Protein 9F96 (pdb70)

Foldseek 3Di:
DFPDPDWWKWFWKQFQDQDPPAHFIEIETEPCAPPDVVRLLCVLLVVQGQKYKYWAPDDPPFRTEIWIAGNHGTFQDFARRVFRNVQVCCLVDPDQKGWYQTNLGTKIKGFDDDPSHTWKIKIWAADKDKDQPPCFVLVCVQQVHDAFPDGWMWIDRGAIETEGEDAAVVRQLPTDGNLVSQQVVARYKYKYWYDADQEIEIWIADVNSPGGTGFDGQVVQLVVLLVCCVRPRYPAFRKHWYWGRVSVSHTGIKIWGWDDHNVDTDTIMIMRTMDTPDMDMGSD

Radius of gyration: 18.12 Å; Cα contacts (8 Å, |Δi|>4): 789; chains: 1; bounding box: 41×44×51 Å

Structure (mmCIF, N/CA/C/O backbone):
data_9F96
#
_entry.id   9F96
#
_cell.length_a   76.781
_cell.length_b   76.781
_cell.length_c   101.379
_cell.angle_alpha   90.00
_cell.angle_beta   90.00
_cell.angle_gamma   90.00
#
_symmetry.space_group_name_H-M   'P 42 21 2'
#
loop_
_entity.id
_entity.type
_entity.pdbx_description
1 polymer 'Trans-2,3-dihydro-3-hydroxyanthranilate isomerase'
2 non-polymer 1,2-ETHANEDIOL
3 non-polymer '2-azanyl-3-ethoxy-benzoic acid'
4 water water
#
loop_
_atom_site.group_PDB
_atom_site.id
_atom_site.type_symbol
_atom_site.label_atom_id
_atom_site.label_alt_id
_atom_site.label_comp_id
_atom_site.label_asym_id
_atom_site.label_entity_id
_atom_site.label_seq_id
_atom_site.pdbx_PDB_ins_code
_atom_site.Cartn_x
_atom_site.Cartn_y
_atom_site.Cartn_z
_atom_site.occupancy
_atom_site.B_iso_or_equiv
_atom_site.auth_seq_id
_atom_site.auth_comp_id
_atom_site.auth_asym_id
_atom_site.auth_atom_id
_atom_site.pdbx_PDB_model_num
ATOM 1 C C . LEU A 1 14 ? 9.782 -43.777 0.915 0.92 36.83 -6 LEU A C 1
ATOM 2 O O . LEU A 1 14 ? 10.158 -43.221 1.957 0.92 39.26 -6 LEU A O 1
ATOM 3 N N . VAL A 1 15 ? 10.573 -44.534 0.158 0.74 34.36 -5 VAL A N 1
ATOM 4 C CA . VAL A 1 15 ? 12.034 -44.447 0.198 0.74 32.86 -5 VAL A CA 1
ATOM 5 C C . VAL A 1 15 ? 12.470 -43.220 -0.598 0.74 29.98 -5 VAL A C 1
ATOM 6 O O . VAL A 1 15 ? 12.225 -43.156 -1.814 0.74 29.06 -5 VAL A O 1
ATOM 19 N N . PRO A 1 16 ? 13.094 -42.220 0.027 0.81 28.51 -4 PRO A N 1
ATOM 20 C CA . PRO A 1 16 ? 13.522 -41.048 -0.740 0.81 28.27 -4 PRO A CA 1
ATOM 21 C C . PRO A 1 16 ? 14.654 -41.407 -1.677 0.81 29.70 -4 PRO A C 1
ATOM 22 O O . PRO A 1 16 ? 15.507 -42.238 -1.360 0.81 31.78 -4 PRO A O 1
ATOM 33 N N . ARG A 1 17 ? 14.630 -40.789 -2.859 0.57 28.68 -3 ARG A N 1
ATOM 34 C CA . ARG A 1 17 ? 15.694 -40.892 -3.854 0.78 31.45 -3 ARG A CA 1
ATOM 35 C C . ARG A 1 17 ? 16.343 -39.529 -4.084 0.80 34.90 -3 ARG A C 1
ATOM 36 O O . ARG A 1 17 ? 16.858 -39.245 -5.173 0.45 36.16 -3 ARG A O 1
ATOM 49 N N . GLY A 1 18 ? 16.324 -38.681 -3.056 0.71 38.27 -2 GLY A N 1
ATOM 50 C CA . GLY A 1 18 ? 16.949 -37.373 -3.112 0.71 40.73 -2 GLY A CA 1
ATOM 51 C C . GLY A 1 18 ? 17.092 -36.787 -1.723 0.71 42.38 -2 GLY A C 1
ATOM 52 O O . GLY A 1 18 ? 16.720 -37.400 -0.720 0.71 42.81 -2 GLY A O 1
ATOM 56 N N . SER A 1 19 ? 17.651 -35.573 -1.681 1.00 43.12 -1 SER A N 1
ATOM 57 C CA . SER A 1 19 ? 17.787 -34.826 -0.435 1.00 42.47 -1 SER A CA 1
ATOM 58 C C . SER A 1 19 ? 16.477 -34.186 0.011 1.00 37.57 -1 SER A C 1
ATOM 59 O O . SER A 1 19 ? 16.340 -33.825 1.187 1.00 37.54 -1 SER A O 1
ATOM 67 N N . HIS A 1 20 ? 15.525 -34.030 -0.908 1.00 31.95 0 HIS A N 1
ATOM 68 C CA A HIS A 1 20 ? 14.239 -33.450 -0.579 0.42 29.31 0 HIS A CA 1
ATOM 69 C CA B HIS A 1 20 ? 14.238 -33.399 -0.654 0.58 28.66 0 HIS A CA 1
ATOM 70 C C . HIS A 1 20 ? 13.172 -34.255 -1.301 1.00 27.35 0 HIS A C 1
ATOM 71 O O . HIS A 1 20 ? 13.352 -34.699 -2.435 1.00 31.54 0 HIS A O 1
ATOM 98 N N . MET A 1 21 ? 12.082 -34.469 -0.619 1.00 21.50 1 MET A N 1
ATOM 99 C CA A MET A 1 21 ? 10.844 -34.901 -1.240 0.41 20.80 1 MET A CA 1
ATOM 100 C CA B MET A 1 21 ? 10.877 -34.898 -1.295 0.59 19.39 1 MET A CA 1
ATOM 101 C C . MET A 1 21 ? 10.048 -33.653 -1.599 1.00 20.21 1 MET A C 1
ATOM 102 O O . MET A 1 21 ? 10.340 -32.550 -1.124 1.00 23.29 1 MET A O 1
ATOM 129 N N . HIS A 1 22 ? 9.072 -33.811 -2.486 1.00 17.18 2 HIS A N 1
ATOM 130 C CA . HIS A 1 22 ? 8.193 -32.705 -2.818 1.00 16.78 2 HIS A CA 1
ATOM 131 C C . HIS A 1 22 ? 6.750 -33.135 -2.741 1.00 16.52 2 HIS A C 1
ATOM 132 O O . HIS A 1 22 ? 6.366 -34.156 -3.323 1.00 18.08 2 HIS A O 1
ATOM 147 N N . ASN A 1 23 ? 5.947 -32.320 -2.066 1.00 16.16 3 ASN A N 1
ATOM 148 C CA . ASN A 1 23 ? 4.512 -32.495 -2.110 1.00 16.28 3 ASN A CA 1
ATOM 149 C C . ASN A 1 23 ? 3.964 -31.896 -3.397 1.0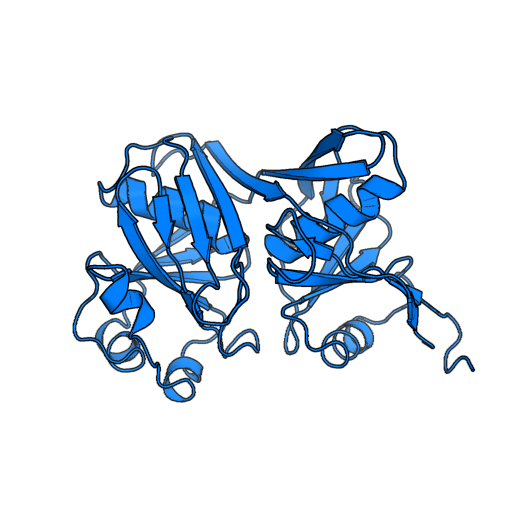0 16.02 3 ASN A C 1
ATOM 150 O O . ASN A 1 23 ? 4.488 -30.902 -3.922 1.00 16.78 3 ASN A O 1
ATOM 161 N N . TYR A 1 24 ? 2.847 -32.459 -3.843 1.00 15.33 4 TYR A N 1
ATOM 162 C CA . TYR A 1 24 ? 2.156 -31.958 -5.027 1.00 15.30 4 TYR A CA 1
ATOM 163 C C . TYR A 1 24 ? 0.656 -32.126 -4.856 1.00 15.60 4 TYR A C 1
ATOM 164 O O . TYR A 1 24 ? 0.177 -32.925 -4.044 1.00 16.16 4 TYR A O 1
ATOM 182 N N . VAL A 1 25 ? -0.087 -31.345 -5.627 1.00 15.74 5 VAL A N 1
ATOM 183 C CA A VAL A 1 25 ? -1.518 -31.549 -5.762 0.54 15.84 5 VAL A CA 1
ATOM 184 C CA B VAL A 1 25 ? -1.532 -31.465 -5.754 0.46 16.45 5 VAL A CA 1
ATOM 185 C C . VAL A 1 25 ? -1.857 -31.587 -7.242 1.00 15.53 5 VAL A C 1
ATOM 186 O O . VAL A 1 25 ? -1.202 -30.952 -8.088 1.00 16.78 5 VAL A O 1
ATOM 211 N N . ILE A 1 26 ? -2.880 -32.366 -7.556 1.00 14.19 6 ILE A N 1
ATOM 212 C CA A ILE A 1 26 ? -3.424 -32.446 -8.910 0.44 14.32 6 ILE A CA 1
ATOM 213 C CA B ILE A 1 26 ? -3.425 -32.453 -8.912 0.56 14.58 6 ILE A CA 1
ATOM 214 C C . ILE A 1 26 ? -4.714 -31.650 -8.920 1.00 14.68 6 ILE A C 1
ATOM 215 O O . ILE A 1 26 ? -5.665 -31.988 -8.188 1.00 15.48 6 ILE A O 1
ATOM 246 N N . ILE A 1 27 ? -4.755 -30.587 -9.723 1.00 15.10 7 ILE A N 1
ATOM 247 C CA . ILE A 1 27 ? -5.937 -29.750 -9.875 1.00 15.12 7 ILE A CA 1
ATOM 248 C C . ILE A 1 27 ? -6.521 -30.004 -11.260 1.00 14.50 7 ILE A C 1
ATOM 249 O O . ILE A 1 27 ? -5.801 -29.930 -12.266 1.00 14.99 7 ILE A O 1
ATOM 265 N N . ASP A 1 28 ? -7.826 -30.244 -11.323 1.00 14.59 8 ASP A N 1
ATOM 266 C CA . ASP A 1 28 ? -8.570 -30.269 -12.586 1.00 15.05 8 ASP A CA 1
ATOM 267 C C . ASP A 1 28 ? -9.021 -28.836 -12.848 1.00 15.53 8 ASP A C 1
ATOM 268 O O . ASP A 1 28 ? -9.909 -28.316 -12.169 1.00 15.96 8 ASP A O 1
ATOM 277 N N . ALA A 1 29 ? -8.347 -28.177 -13.779 1.00 15.20 9 ALA A N 1
ATOM 278 C CA . ALA A 1 29 ? -8.618 -26.789 -14.101 1.00 14.93 9 ALA A CA 1
ATOM 279 C C . ALA A 1 29 ? -9.728 -26.683 -15.131 1.00 14.28 9 ALA A C 1
ATOM 280 O O . ALA A 1 29 ? -9.821 -27.498 -16.044 1.00 15.11 9 ALA A O 1
ATOM 287 N N . PHE A 1 30 ? -10.529 -25.628 -15.007 1.00 14.39 10 PHE A N 1
ATOM 288 C CA . PHE A 1 30 ? -11.658 -25.361 -15.902 1.00 14.91 10 PHE A CA 1
ATOM 289 C C . PHE A 1 30 ? -12.747 -26.426 -15.770 1.00 15.77 10 PHE A C 1
ATOM 290 O O . PHE A 1 30 ? -13.402 -26.797 -16.750 1.00 16.46 10 PHE A O 1
ATOM 307 N N . ALA A 1 31 ? -12.960 -26.888 -14.531 1.00 16.48 11 ALA A N 1
ATOM 308 C CA . ALA A 1 31 ? -14.024 -27.818 -14.218 1.00 17.84 11 ALA A CA 1
ATOM 309 C C . ALA A 1 31 ? -14.425 -27.628 -12.774 1.00 17.85 11 ALA A C 1
ATOM 310 O O . ALA A 1 31 ? -13.614 -27.225 -11.936 1.00 18.84 11 ALA A O 1
ATOM 317 N N . SER A 1 32 ? -15.674 -27.959 -12.495 1.00 19.23 12 SER A N 1
ATOM 318 C CA . SER A 1 32 ? -16.186 -27.921 -11.139 1.00 20.61 12 SER A CA 1
ATOM 319 C C . SER A 1 32 ? -16.395 -29.306 -10.561 1.00 21.31 12 SER A C 1
ATOM 320 O O . SER A 1 32 ? -16.851 -29.414 -9.423 1.00 24.83 12 SER A O 1
ATOM 328 N N . VAL A 1 33 ? -16.092 -30.362 -11.307 1.00 20.07 13 VAL A N 1
ATOM 329 C CA . VAL A 1 33 ? -16.137 -31.726 -10.784 1.00 20.99 13 VAL A CA 1
ATOM 330 C C . VAL A 1 33 ? -14.852 -32.437 -11.186 1.00 19.23 13 VAL A C 1
ATOM 331 O O . VAL A 1 33 ? -14.301 -32.162 -12.268 1.00 19.67 13 VAL A O 1
ATOM 344 N N . PRO A 1 34 ? -14.350 -33.342 -10.354 1.00 19.02 14 PRO A N 1
ATOM 345 C CA . PRO A 1 34 ? -13.141 -34.083 -10.718 1.00 19.13 14 PRO A CA 1
ATOM 346 C C . PRO A 1 34 ? -13.400 -34.964 -11.919 1.00 18.15 14 PRO A C 1
ATOM 347 O O . PRO A 1 34 ? -14.529 -35.375 -12.185 1.00 19.03 14 PRO A O 1
ATOM 358 N N . LEU A 1 35 ? -12.321 -35.266 -12.631 1.00 17.41 15 LEU A N 1
ATOM 359 C CA . LEU A 1 35 ? -12.314 -36.113 -13.825 1.00 17.10 15 LEU A CA 1
ATOM 360 C C . LEU A 1 35 ? -12.802 -35.368 -15.061 1.00 18.25 15 LEU A C 1
ATOM 361 O O . LEU A 1 35 ? -12.846 -35.960 -16.145 1.00 20.64 15 LEU A O 1
ATOM 377 N N . GLU A 1 36 ? -13.126 -34.092 -14.940 1.00 17.65 16 GLU A N 1
ATOM 378 C CA . GLU A 1 36 ? -13.362 -33.194 -16.056 1.00 17.30 16 GLU A CA 1
ATOM 379 C C . GLU A 1 36 ? -12.294 -32.097 -16.028 1.00 15.64 16 GLU A C 1
ATOM 380 O O . GLU A 1 36 ? -11.419 -32.072 -15.167 1.00 15.90 16 GLU A O 1
ATOM 392 N N . GLY A 1 37 ? -12.316 -31.220 -17.018 1.00 15.44 17 GLY A N 1
ATOM 393 C CA . GLY A 1 37 ? -11.284 -30.219 -17.078 1.00 14.87 17 GLY A CA 1
ATOM 394 C C . GLY A 1 37 ? -9.932 -30.785 -17.481 1.00 14.27 17 GLY A C 1
ATOM 395 O O . GLY A 1 37 ? -9.806 -31.893 -18.009 1.00 15.05 17 GLY A O 1
ATOM 399 N N . ASN A 1 38 ? -8.894 -29.982 -17.242 1.00 13.73 18 ASN A N 1
ATOM 400 C CA . ASN A 1 38 ? -7.543 -30.290 -17.705 1.00 13.55 18 ASN A CA 1
ATOM 401 C C . ASN A 1 38 ? -6.645 -30.403 -16.478 1.00 13.31 18 ASN A C 1
ATOM 402 O O . ASN A 1 38 ? -6.466 -29.405 -15.754 1.00 14.27 18 ASN A O 1
ATOM 413 N N . PRO A 1 39 ? -6.073 -31.568 -16.192 1.00 13.35 19 PRO A N 1
ATOM 414 C CA . PRO A 1 39 ? -5.266 -31.691 -14.969 1.00 14.14 19 PRO A CA 1
ATOM 415 C C . PRO A 1 39 ? -3.961 -30.910 -15.051 1.00 13.79 19 PRO A C 1
ATOM 416 O O . PRO A 1 39 ? -3.308 -30.831 -16.106 1.00 14.07 19 PRO A O 1
ATOM 427 N N . VAL A 1 40 ? -3.525 -30.383 -13.901 1.00 13.89 20 VAL A N 1
ATOM 428 C CA . VAL A 1 40 ? -2.177 -29.859 -13.747 1.00 13.91 20 VAL A CA 1
ATOM 429 C C . VAL A 1 40 ? -1.629 -30.360 -12.414 1.00 13.54 20 VAL A C 1
ATOM 430 O O . VAL A 1 40 ? -2.353 -30.390 -11.400 1.00 14.94 20 VAL A O 1
ATOM 443 N N . ALA A 1 41 ? -0.373 -30.784 -12.418 1.00 13.46 21 ALA A N 1
ATOM 444 C CA . ALA A 1 41 ? 0.321 -31.158 -11.181 1.00 13.81 21 ALA A CA 1
ATOM 445 C C . ALA A 1 41 ? 1.114 -29.961 -10.705 1.00 14.14 21 ALA A C 1
ATOM 446 O O . ALA A 1 41 ? 1.953 -29.431 -11.437 1.00 15.11 21 ALA A O 1
ATOM 453 N N . VAL A 1 42 ? 0.861 -29.551 -9.458 1.00 14.22 22 VAL A N 1
ATOM 454 C CA . VAL A 1 42 ? 1.465 -28.372 -8.850 1.00 14.73 22 VAL A CA 1
ATOM 455 C C . VAL A 1 42 ? 2.408 -28.859 -7.761 1.00 15.07 22 VAL A C 1
ATOM 456 O O . VAL A 1 42 ? 1.957 -29.457 -6.776 1.00 15.48 22 VAL A O 1
ATOM 469 N N . PHE A 1 43 ? 3.699 -28.598 -7.922 1.00 14.99 23 PHE A N 1
ATOM 470 C CA . PHE A 1 43 ? 4.740 -29.043 -7.000 1.00 15.51 23 PHE A CA 1
ATOM 471 C C . PHE A 1 43 ? 5.169 -27.902 -6.100 1.00 16.08 23 PHE A C 1
ATOM 472 O O . PHE A 1 43 ? 5.600 -26.845 -6.564 1.00 17.03 23 PHE A O 1
ATOM 489 N N . PHE A 1 44 ? 5.059 -28.125 -4.788 1.00 16.20 24 PHE A N 1
ATOM 490 C CA . PHE A 1 44 ? 5.372 -27.122 -3.767 1.00 17.40 24 PHE A CA 1
ATOM 491 C C . PHE A 1 44 ? 6.846 -27.168 -3.387 1.00 17.87 24 PHE A C 1
ATOM 492 O O . PHE A 1 44 ? 7.536 -28.173 -3.549 1.00 18.54 24 PHE A O 1
ATOM 509 N N . ASP A 1 45 ? 7.326 -26.051 -2.843 1.00 18.71 25 ASP A N 1
ATOM 510 C CA . ASP A 1 45 ? 8.658 -25.999 -2.236 1.00 20.23 25 ASP A CA 1
ATOM 511 C C . ASP A 1 45 ? 9.740 -26.463 -3.199 1.00 19.69 25 ASP A C 1
ATOM 512 O O . ASP A 1 45 ? 10.604 -27.274 -2.862 1.00 20.40 25 ASP A O 1
ATOM 521 N N . ALA A 1 46 ? 9.690 -25.935 -4.424 1.00 18.33 26 ALA A N 1
ATOM 522 C CA . ALA A 1 46 ? 10.465 -26.475 -5.530 1.00 18.43 26 ALA A CA 1
ATOM 523 C C . ALA A 1 46 ? 11.801 -25.777 -5.737 1.00 19.79 26 ALA A C 1
ATOM 524 O O . ALA A 1 46 ? 12.483 -26.050 -6.731 1.00 20.07 26 ALA A O 1
ATOM 531 N N . ASP A 1 47 ? 12.213 -24.925 -4.799 1.00 20.43 27 ASP A N 1
ATOM 532 C CA . ASP A 1 47 ? 13.411 -24.103 -4.999 1.00 21.62 27 ASP A CA 1
ATOM 533 C C . ASP A 1 47 ? 14.697 -24.912 -5.127 1.00 21.93 27 ASP A C 1
ATOM 534 O O . ASP A 1 47 ? 15.675 -24.410 -5.685 1.00 24.32 27 ASP A O 1
ATOM 543 N N . ASP A 1 48 ? 14.726 -26.128 -4.602 1.00 20.43 28 ASP A N 1
ATOM 544 C CA . ASP A 1 48 ? 15.905 -26.973 -4.688 1.00 20.50 28 ASP A CA 1
ATOM 545 C C . ASP A 1 48 ? 16.048 -27.684 -6.027 1.00 20.13 28 ASP A C 1
ATOM 546 O O . ASP A 1 48 ? 17.108 -28.254 -6.289 1.00 22.16 28 ASP A O 1
ATOM 555 N N . LEU A 1 49 ? 15.012 -27.683 -6.875 1.00 18.55 29 LEU A N 1
ATOM 556 C CA . LEU A 1 49 ? 15.018 -28.495 -8.096 1.00 18.03 29 LEU A CA 1
ATOM 557 C C . LEU A 1 49 ? 15.697 -27.751 -9.239 1.00 18.89 29 LEU A C 1
ATOM 558 O O . LEU A 1 49 ? 15.254 -26.655 -9.601 1.00 20.31 29 LEU A O 1
ATOM 574 N N . PRO A 1 50 ? 16.709 -28.327 -9.878 1.00 19.00 30 PRO A N 1
ATOM 575 C CA . PRO A 1 50 ? 17.208 -27.739 -11.115 1.00 19.12 30 PRO A CA 1
ATOM 576 C C . PRO A 1 50 ? 16.134 -27.784 -12.184 1.00 17.96 30 PRO A C 1
ATOM 577 O O . PRO A 1 50 ? 15.321 -28.725 -12.221 1.00 17.57 30 PRO A O 1
ATOM 588 N N . PRO A 1 51 ? 16.103 -26.797 -13.097 1.00 18.31 31 PRO A N 1
ATOM 589 C CA . PRO A 1 51 ? 15.084 -26.822 -14.155 1.00 18.51 31 PRO A CA 1
ATOM 590 C C . PRO A 1 51 ? 15.116 -28.069 -15.016 1.00 17.04 31 PRO A C 1
ATOM 591 O O . PRO A 1 51 ? 14.062 -28.514 -15.487 1.00 17.67 31 PRO A O 1
ATOM 602 N N . ALA A 1 52 ? 16.287 -28.667 -15.244 1.00 16.84 32 ALA A N 1
ATOM 603 C CA . ALA A 1 52 ? 16.302 -29.901 -16.024 1.00 17.44 32 ALA A CA 1
ATOM 604 C C . ALA A 1 52 ? 15.551 -30.999 -15.300 1.00 16.80 32 ALA A C 1
ATOM 605 O O . ALA A 1 52 ? 14.915 -31.846 -15.937 1.00 17.00 32 ALA A O 1
ATOM 612 N N . GLN A 1 53 ? 15.610 -30.995 -13.971 1.00 16.44 33 GLN A N 1
ATOM 613 C CA . GLN A 1 53 ? 14.856 -31.964 -13.179 1.00 16.65 33 GLN A CA 1
ATOM 614 C C . GLN A 1 53 ? 13.360 -31.649 -13.195 1.00 15.70 33 GLN A C 1
ATOM 615 O O . GLN A 1 53 ? 12.529 -32.558 -13.253 1.00 16.00 33 GLN A O 1
ATOM 629 N N . MET A 1 54 ? 13.001 -30.371 -13.126 1.00 15.44 34 MET A N 1
ATOM 630 C CA . MET A 1 54 ? 11.607 -29.986 -13.295 1.00 14.98 34 MET A CA 1
ATOM 631 C C . MET A 1 54 ? 11.061 -30.512 -14.616 1.00 14.58 34 MET A C 1
ATOM 632 O O . MET A 1 54 ? 9.956 -31.059 -14.659 1.00 15.04 34 MET A O 1
ATOM 646 N N . GLN A 1 55 ? 11.825 -30.369 -15.701 1.00 14.42 35 GLN A N 1
ATOM 647 C CA . GLN A 1 55 ? 11.374 -30.870 -16.997 1.00 14.86 35 GLN A CA 1
ATOM 648 C C . GLN A 1 55 ? 11.188 -32.384 -16.967 1.00 15.25 35 GLN A C 1
ATOM 649 O O . GLN A 1 55 ? 10.215 -32.915 -17.519 1.00 15.58 35 GLN A O 1
ATOM 663 N N . ARG A 1 56 ? 12.115 -33.103 -16.324 1.00 14.85 36 ARG A N 1
ATOM 664 C CA A ARG A 1 56 ? 11.982 -34.552 -16.241 0.56 15.10 36 ARG A CA 1
ATOM 665 C CA B ARG A 1 56 ? 11.988 -34.555 -16.230 0.44 15.53 36 ARG A CA 1
ATOM 666 C C . ARG A 1 56 ? 10.778 -34.954 -15.396 1.00 14.72 36 ARG A C 1
ATOM 667 O O . ARG A 1 56 ? 10.117 -35.952 -15.694 1.00 15.20 36 ARG A O 1
ATOM 708 N N . ILE A 1 57 ? 10.488 -34.203 -14.333 1.00 14.33 37 ILE A N 1
ATOM 709 C CA . ILE A 1 57 ? 9.298 -34.479 -13.529 1.00 13.87 37 ILE A CA 1
ATOM 710 C C . ILE A 1 57 ? 8.033 -34.234 -14.349 1.00 13.69 37 ILE A C 1
ATOM 711 O O . ILE A 1 57 ? 7.078 -35.018 -14.289 1.00 14.28 37 ILE A O 1
ATOM 727 N N . ALA A 1 58 ? 8.009 -33.157 -15.131 1.00 13.97 38 ALA A N 1
ATOM 728 C CA . ALA A 1 58 ? 6.842 -32.920 -15.978 1.00 14.43 38 ALA A CA 1
ATOM 729 C C . ALA A 1 58 ? 6.639 -34.062 -16.973 1.00 14.06 38 ALA A C 1
ATOM 730 O O . ALA A 1 58 ? 5.503 -34.474 -17.241 1.00 14.72 38 ALA A O 1
ATOM 737 N N . ARG A 1 59 ? 7.738 -34.579 -17.525 1.00 14.83 39 ARG A N 1
ATOM 738 C CA A ARG A 1 59 ? 7.664 -35.719 -18.437 0.56 15.72 39 ARG A CA 1
ATOM 739 C CA B ARG A 1 59 ? 7.673 -35.718 -18.435 0.44 15.59 39 ARG A CA 1
ATOM 740 C C . ARG A 1 59 ? 7.142 -36.956 -17.712 1.00 15.31 39 ARG A C 1
ATOM 741 O O . ARG A 1 59 ? 6.353 -37.722 -18.270 1.00 16.60 39 ARG A O 1
ATOM 782 N N . GLU A 1 60 ? 7.568 -37.162 -16.459 1.00 14.90 40 GLU A N 1
ATOM 783 C CA . GLU A 1 60 ? 7.086 -38.263 -15.627 1.00 14.52 40 GLU A CA 1
ATOM 784 C C . GLU A 1 60 ? 5.576 -38.177 -15.396 1.00 14.90 40 GLU A C 1
ATOM 785 O O . GLU A 1 60 ? 4.863 -39.182 -15.501 1.00 15.98 40 GLU A O 1
ATOM 797 N N . MET A 1 61 ? 5.071 -36.986 -15.054 1.00 14.44 41 MET A N 1
ATOM 798 C CA . MET A 1 61 ? 3.645 -36.864 -14.758 1.00 14.46 41 MET A CA 1
ATOM 799 C C . MET A 1 61 ? 2.814 -37.024 -16.016 1.00 13.84 41 MET A C 1
ATOM 800 O O . MET A 1 61 ? 1.676 -37.509 -15.959 1.00 14.43 41 MET A O 1
ATOM 814 N N . ASN A 1 62 ? 3.342 -36.566 -17.151 1.00 13.83 42 ASN A N 1
ATOM 815 C CA . ASN A 1 62 ? 2.706 -36.710 -18.459 1.00 13.71 42 ASN A CA 1
ATOM 816 C C . ASN A 1 62 ? 1.382 -35.986 -18.573 1.00 13.95 42 ASN A C 1
ATOM 817 O O . ASN A 1 62 ? 0.588 -36.288 -19.483 1.00 14.62 42 ASN A O 1
ATOM 828 N N . LEU A 1 63 ? 1.156 -34.983 -17.740 1.00 13.91 43 LEU A N 1
ATOM 829 C CA . LEU A 1 63 ? 0.010 -34.103 -17.898 1.00 13.65 43 LEU A CA 1
ATOM 830 C C . LEU A 1 63 ? 0.385 -32.983 -18.855 1.00 13.87 43 LEU A C 1
ATOM 831 O O . LEU A 1 63 ? 1.563 -32.747 -19.128 1.00 14.48 43 LEU A O 1
ATOM 847 N N . SER A 1 64 ? -0.617 -32.251 -19.364 1.00 13.56 44 SER A N 1
ATOM 848 C CA . SER A 1 64 ? -0.274 -31.172 -20.290 1.00 13.86 44 SER A CA 1
ATOM 849 C C . SER A 1 64 ? 0.725 -30.212 -19.679 1.00 14.23 44 SER A C 1
ATOM 850 O O . SER A 1 64 ? 1.612 -29.713 -20.379 1.00 15.09 44 SER A O 1
ATOM 858 N N . GLU A 1 65 ? 0.605 -29.935 -18.375 1.00 14.25 45 GLU A N 1
ATOM 859 C CA . GLU A 1 65 ? 1.642 -29.199 -17.682 1.00 14.39 45 GLU A CA 1
ATOM 860 C C . GLU A 1 65 ? 1.773 -29.661 -16.236 1.00 14.18 45 GLU A C 1
ATOM 861 O O . GLU A 1 65 ? 0.823 -30.144 -15.608 1.00 15.05 45 GLU A O 1
ATOM 873 N N . SER A 1 66 ? 2.990 -29.482 -15.728 1.00 13.45 46 SER A N 1
ATOM 874 C CA . SER A 1 66 ? 3.297 -29.466 -14.302 1.00 13.44 46 SER A CA 1
ATOM 875 C C . SER A 1 66 ? 3.882 -28.100 -13.993 1.00 13.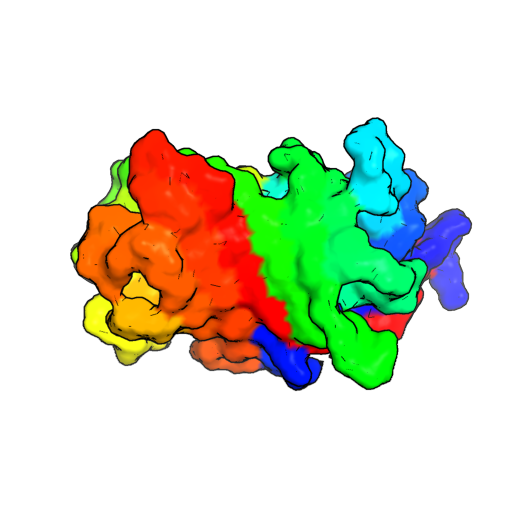89 46 SER A C 1
ATOM 876 O O . SER A 1 66 ? 4.593 -27.509 -14.807 1.00 14.95 46 SER A O 1
ATOM 884 N N . THR A 1 67 ? 3.599 -27.598 -12.793 1.00 13.44 47 THR A N 1
ATOM 885 C CA . THR A 1 67 ? 4.143 -26.323 -12.353 1.00 13.78 47 THR A CA 1
ATOM 886 C C . THR A 1 67 ? 4.944 -26.500 -11.075 1.00 14.05 47 THR A C 1
ATOM 887 O O . THR A 1 67 ? 4.756 -27.472 -10.337 1.00 14.86 47 THR A O 1
ATOM 898 N N . PHE A 1 68 ? 5.843 -25.554 -10.846 1.00 14.43 48 PHE A N 1
ATOM 899 C CA . PHE A 1 68 ? 6.774 -25.602 -9.721 1.00 15.24 48 PHE A CA 1
ATOM 900 C C . PHE A 1 68 ? 6.723 -24.272 -9.000 1.00 16.12 48 PHE A C 1
ATOM 901 O O . PHE A 1 68 ? 6.913 -23.216 -9.608 1.00 17.12 48 PHE A O 1
ATOM 918 N N . VAL A 1 69 ? 6.434 -24.333 -7.700 1.00 16.46 49 VAL A N 1
ATOM 919 C CA . VAL A 1 69 ? 6.220 -23.141 -6.878 1.00 17.29 49 VAL A CA 1
ATOM 920 C C . VAL A 1 69 ? 7.532 -22.746 -6.215 1.00 17.93 49 VAL A C 1
ATOM 921 O O . VAL A 1 69 ? 8.087 -23.508 -5.408 1.00 18.50 49 VAL A O 1
ATOM 934 N N . LEU A 1 70 ? 8.016 -21.558 -6.552 1.00 18.97 50 LEU A N 1
ATOM 935 C CA . LEU A 1 70 ? 9.282 -21.029 -6.079 1.00 19.94 50 LEU A CA 1
ATOM 936 C C . LEU A 1 70 ? 9.062 -19.745 -5.293 1.00 20.95 50 LEU A C 1
ATOM 937 O O . LEU A 1 70 ? 8.023 -19.088 -5.396 1.00 20.94 50 LEU A O 1
ATOM 953 N N . LYS A 1 71 ? 10.062 -19.398 -4.500 1.00 22.81 51 LYS A N 1
ATOM 954 C CA . LYS A 1 71 ? 10.003 -18.149 -3.762 1.00 24.33 51 LYS A CA 1
ATOM 955 C C . LYS A 1 71 ? 9.929 -16.967 -4.727 1.00 24.63 51 LYS A C 1
ATOM 956 O O . LYS A 1 71 ? 10.583 -16.974 -5.776 1.00 24.83 51 LYS A O 1
ATOM 975 N N . PRO A 1 72 ? 9.156 -15.935 -4.401 1.00 25.05 52 PRO A N 1
ATOM 976 C CA . PRO A 1 72 ? 9.038 -14.792 -5.307 1.00 25.27 52 PRO A CA 1
ATOM 977 C C . PRO A 1 72 ? 10.305 -13.960 -5.303 1.00 26.58 52 PRO A C 1
ATOM 978 O O . PRO A 1 72 ? 11.050 -13.922 -4.322 1.00 28.17 52 PRO A O 1
ATOM 989 N N . ARG A 1 73 ? 10.542 -13.287 -6.427 1.00 27.49 53 ARG A N 1
ATOM 990 C CA . ARG A 1 73 ? 11.708 -12.431 -6.592 1.00 30.02 53 ARG A CA 1
ATOM 991 C C . ARG A 1 73 ? 11.364 -10.989 -6.935 1.00 30.36 53 ARG A C 1
ATOM 992 O O . ARG A 1 73 ? 12.266 -10.143 -6.927 1.00 32.11 53 ARG A O 1
ATOM 1013 N N . ASN A 1 74 ? 10.098 -10.674 -7.204 1.00 30.50 54 ASN A N 1
ATOM 1014 C CA . ASN A 1 74 ? 9.722 -9.349 -7.694 1.00 32.98 54 ASN A CA 1
ATOM 1015 C C . ASN A 1 74 ? 8.447 -8.856 -7.028 1.00 32.84 54 ASN A C 1
ATOM 1016 O O . ASN A 1 74 ? 7.641 -8.158 -7.649 1.00 33.46 54 ASN A O 1
ATOM 1027 N N . GLY A 1 75 ? 8.242 -9.201 -5.759 1.00 32.05 55 GLY A N 1
ATOM 1028 C CA . GLY A 1 75 ? 7.134 -8.652 -5.005 1.00 31.86 55 GLY A CA 1
ATOM 1029 C C . GLY A 1 75 ? 5.843 -9.445 -5.039 1.00 31.04 55 GLY A C 1
ATOM 1030 O O . GLY A 1 75 ? 4.883 -9.059 -4.352 1.00 32.52 55 GLY A O 1
ATOM 1034 N N . GLY A 1 76 ? 5.782 -10.538 -5.799 1.00 28.66 56 GLY A N 1
ATOM 1035 C CA . GLY A 1 76 ? 4.595 -11.368 -5.859 1.00 27.40 56 GLY A CA 1
ATOM 1036 C C . GLY A 1 76 ? 4.512 -12.324 -4.686 1.00 25.76 56 GLY A C 1
ATOM 1037 O O . GLY A 1 76 ? 5.300 -12.278 -3.743 1.00 27.04 56 GLY A O 1
ATOM 1041 N N . ASP A 1 77 ? 3.516 -13.204 -4.751 1.00 24.38 57 ASP A N 1
ATOM 1042 C CA . ASP A 1 77 ? 3.353 -14.235 -3.737 1.00 24.46 57 ASP A CA 1
ATOM 1043 C C . ASP A 1 77 ? 4.228 -15.447 -3.997 1.00 23.91 57 ASP A C 1
ATOM 1044 O O . ASP A 1 77 ? 4.649 -16.113 -3.046 1.00 25.22 57 ASP A O 1
ATOM 1053 N N . ALA A 1 78 ? 4.479 -15.769 -5.261 1.00 22.92 58 ALA A N 1
ATOM 1054 C CA . ALA A 1 78 ? 5.305 -16.906 -5.616 1.00 21.53 58 ALA A CA 1
ATOM 1055 C C . ALA A 1 78 ? 5.755 -16.679 -7.042 1.00 20.44 58 ALA A C 1
ATOM 1056 O O . ALA A 1 78 ? 5.127 -15.922 -7.780 1.00 21.66 58 ALA A O 1
ATOM 1063 N N . LEU A 1 79 ? 6.827 -17.366 -7.417 1.00 20.17 59 LEU A N 1
ATOM 1064 C CA . LEU A 1 79 ? 7.295 -17.452 -8.792 1.00 20.01 59 LEU A CA 1
ATOM 1065 C C . LEU A 1 79 ? 6.978 -18.856 -9.286 1.00 19.04 59 LEU A C 1
ATOM 1066 O O . LEU A 1 79 ? 7.289 -19.834 -8.597 1.00 19.36 59 LEU A O 1
ATOM 1082 N N . ILE A 1 80 ? 6.333 -18.960 -10.450 1.00 17.96 60 ILE A N 1
ATOM 1083 C CA . ILE A 1 80 ? 5.877 -20.247 -10.950 1.00 17.25 60 ILE A CA 1
ATOM 1084 C C . ILE A 1 80 ? 6.596 -20.547 -12.250 1.00 16.91 60 ILE A C 1
ATOM 1085 O O . ILE A 1 80 ? 6.531 -19.741 -13.184 1.00 18.81 60 ILE A O 1
ATOM 1101 N N . ARG A 1 81 ? 7.260 -21.698 -12.325 1.00 16.22 61 ARG A N 1
ATOM 1102 C CA . ARG A 1 81 ? 7.781 -22.192 -13.589 1.00 16.37 61 ARG A CA 1
ATOM 1103 C C . ARG A 1 81 ? 6.890 -23.319 -14.108 1.00 15.59 61 ARG A C 1
ATOM 1104 O O . ARG A 1 81 ? 6.364 -24.126 -13.329 1.00 15.99 61 ARG A O 1
ATOM 1125 N N . ILE A 1 82 ? 6.699 -23.336 -15.431 1.00 14.84 62 ILE A N 1
ATOM 1126 C CA . ILE A 1 82 ? 5.631 -24.082 -16.092 1.00 14.41 62 ILE A CA 1
ATOM 1127 C C . ILE A 1 82 ? 6.254 -24.980 -17.155 1.00 14.46 62 ILE A C 1
ATOM 1128 O O . ILE A 1 82 ? 6.921 -24.476 -18.053 1.00 14.93 62 ILE A O 1
ATOM 1144 N N . PHE A 1 83 ? 5.994 -26.289 -17.086 1.00 14.38 63 PHE A N 1
ATOM 1145 C CA . PHE A 1 83 ? 6.586 -27.241 -18.026 1.00 13.84 63 PHE A CA 1
ATOM 1146 C C . PHE A 1 83 ? 5.525 -28.129 -18.650 1.00 13.74 63 PHE A C 1
ATOM 1147 O O . PHE A 1 83 ? 4.737 -28.741 -17.937 1.00 14.45 63 PHE A O 1
ATOM 1164 N N . THR A 1 84 ? 5.541 -28.231 -19.974 1.00 14.04 64 THR A N 1
ATOM 1165 C CA . THR A 1 84 ? 4.834 -29.292 -20.678 1.00 13.95 64 THR A CA 1
ATOM 1166 C C . THR A 1 84 ? 5.680 -30.550 -20.592 1.00 14.65 64 THR A C 1
ATOM 1167 O O . THR A 1 84 ? 6.770 -30.555 -20.008 1.00 15.29 64 THR A O 1
ATOM 1178 N N . PRO A 1 85 ? 5.221 -31.662 -21.175 1.00 15.58 65 PRO A N 1
ATOM 1179 C CA . PRO A 1 85 ? 6.058 -32.861 -21.165 1.00 16.97 65 PRO A CA 1
ATOM 1180 C C . PRO A 1 85 ? 7.360 -32.692 -21.894 1.00 16.86 65 PRO A C 1
ATOM 1181 O O . PRO A 1 85 ? 8.255 -33.516 -21.676 1.00 18.25 65 PRO A O 1
ATOM 1192 N N . VAL A 1 86 ? 7.493 -31.673 -22.747 1.00 15.74 66 VAL A N 1
ATOM 1193 C CA . VAL A 1 86 ? 8.677 -31.519 -23.595 1.00 16.76 66 VAL A CA 1
ATOM 1194 C C . VAL A 1 86 ? 9.365 -30.164 -23.474 1.00 16.99 66 VAL A C 1
ATOM 1195 O O . VAL A 1 86 ? 10.505 -30.035 -23.941 1.00 19.39 66 VAL A O 1
ATOM 1208 N N . ASN A 1 87 ? 8.749 -29.104 -22.937 1.00 15.89 67 ASN A N 1
ATOM 1209 C CA . ASN A 1 87 ? 9.390 -27.791 -22.943 1.00 16.38 67 ASN A CA 1
ATOM 1210 C C . ASN A 1 87 ? 8.839 -26.928 -21.808 1.00 15.92 67 ASN A C 1
ATOM 1211 O O . ASN A 1 87 ? 7.727 -27.134 -21.327 1.00 16.58 67 ASN A O 1
ATOM 1222 N N . GLU A 1 88 ? 9.597 -25.895 -21.461 1.00 16.28 68 GLU A N 1
ATOM 1223 C CA . GLU A 1 88 ? 9.126 -24.864 -20.549 1.00 16.43 68 GLU A CA 1
ATOM 1224 C C . GLU A 1 88 ? 8.319 -23.832 -21.330 1.00 16.75 68 GLU A C 1
ATOM 1225 O O . GLU A 1 88 ? 8.638 -23.506 -22.485 1.00 18.35 68 GLU A O 1
ATOM 1237 N N . LEU A 1 89 ? 7.274 -23.297 -20.690 1.00 15.93 69 LEU A N 1
ATOM 1238 C CA . LEU A 1 89 ? 6.493 -22.194 -21.242 1.00 15.89 69 LEU A CA 1
ATOM 1239 C C . LEU A 1 89 ? 6.620 -20.978 -20.340 1.00 16.51 69 LEU A C 1
ATOM 1240 O O . LEU A 1 89 ? 6.719 -21.117 -19.121 1.00 17.30 69 LEU A O 1
ATOM 1256 N N . PRO A 1 90 ? 6.582 -19.773 -20.907 1.00 16.60 70 PRO A N 1
ATOM 1257 C CA . PRO A 1 90 ? 6.739 -18.564 -20.086 1.00 17.60 70 PRO A CA 1
ATOM 1258 C C . PRO A 1 90 ? 5.453 -18.093 -19.425 1.00 17.50 70 PRO A C 1
ATOM 1259 O O . PRO A 1 90 ? 5.512 -17.232 -18.536 1.00 18.39 70 PRO A O 1
ATOM 1270 N N . PHE A 1 91 ? 4.310 -18.626 -19.847 1.00 16.95 71 PHE A N 1
ATOM 1271 C CA . PHE A 1 91 ? 2.978 -18.298 -19.377 1.00 16.91 71 PHE A CA 1
ATOM 1272 C C . PHE A 1 91 ? 2.074 -19.397 -19.910 1.00 15.83 71 PHE A C 1
ATOM 1273 O O . PHE A 1 91 ? 2.311 -19.920 -20.999 1.00 16.59 71 PHE A O 1
ATOM 1290 N N . ALA A 1 92 ? 1.042 -19.753 -19.145 1.00 15.94 72 ALA A N 1
ATOM 1291 C CA . ALA A 1 92 ? 0.025 -20.682 -19.617 1.00 16.22 72 ALA A CA 1
ATOM 1292 C C . ALA A 1 92 ? -1.177 -20.525 -18.706 1.00 16.13 72 ALA A C 1
ATOM 1293 O O . ALA A 1 92 ? -1.011 -20.321 -17.498 1.00 18.17 72 ALA A O 1
ATOM 1300 N N . GLY A 1 93 ? -2.376 -20.654 -19.265 1.00 15.52 73 GLY A N 1
ATOM 1301 C CA . GLY A 1 93 ? -3.576 -20.354 -18.501 1.00 15.25 73 GLY A CA 1
ATOM 1302 C C . GLY A 1 93 ? -4.082 -21.470 -17.601 1.00 15.30 73 GLY A C 1
ATOM 1303 O O . GLY A 1 93 ? -4.332 -21.226 -16.421 1.00 16.23 73 GLY A O 1
ATOM 1307 N N . HIS A 1 94 ? -4.286 -22.678 -18.119 1.00 15.11 74 HIS A N 1
ATOM 1308 C CA . HIS A 1 94 ? -4.775 -23.746 -17.246 1.00 14.85 74 HIS A CA 1
ATOM 1309 C C . HIS A 1 94 ? -3.778 -24.040 -16.131 1.00 14.67 74 HIS A C 1
ATOM 1310 O O . HIS A 1 94 ? -4.211 -24.249 -14.970 1.00 15.25 74 HIS A O 1
ATOM 1324 N N . PRO A 1 95 ? -2.464 -24.044 -16.377 1.00 14.43 75 PRO A N 1
ATOM 1325 C CA . PRO A 1 95 ? -1.541 -24.380 -15.279 1.00 15.34 75 PRO A CA 1
ATOM 1326 C C . PRO A 1 95 ? -1.527 -23.324 -14.211 1.00 15.67 75 PRO A C 1
ATOM 1327 O O . PRO A 1 95 ? -1.433 -23.656 -13.024 1.00 16.15 75 PRO A O 1
ATOM 1338 N N . LEU A 1 96 ? -1.616 -22.054 -14.585 1.00 15.88 76 LEU A N 1
ATOM 1339 C CA . LEU A 1 96 ? -1.621 -21.006 -13.575 1.00 16.22 76 LEU A CA 1
ATOM 1340 C C . LEU A 1 96 ? -2.947 -20.934 -12.841 1.00 16.43 76 LEU A C 1
ATOM 1341 O O . LEU A 1 96 ? -2.970 -20.634 -11.642 1.00 17.64 76 LEU A O 1
ATOM 1357 N N . LEU A 1 97 ? -4.060 -21.187 -13.526 1.00 16.66 77 LEU A N 1
ATOM 1358 C CA . LEU A 1 97 ? -5.339 -21.294 -12.820 1.00 16.75 77 LEU A CA 1
ATOM 1359 C C . LEU A 1 97 ? -5.271 -22.384 -11.759 1.00 16.23 77 LEU A C 1
ATOM 1360 O O . LEU A 1 97 ? -5.654 -22.172 -10.606 1.00 17.42 77 LEU A O 1
ATOM 1376 N N . GLY A 1 98 ? -4.758 -23.554 -12.121 1.00 16.05 78 GLY A N 1
ATOM 1377 C CA . GLY A 1 98 ? -4.656 -24.629 -11.157 1.00 16.19 78 GLY A CA 1
ATOM 1378 C C . GLY A 1 98 ? -3.692 -24.295 -10.039 1.00 15.89 78 GLY A C 1
ATOM 1379 O O . GLY A 1 98 ? -3.958 -24.602 -8.867 1.00 17.16 78 GLY A O 1
ATOM 1383 N N . THR A 1 99 ? -2.575 -23.634 -10.365 1.00 15.76 79 THR A N 1
ATOM 1384 C CA . THR A 1 99 ? -1.617 -23.249 -9.331 1.00 16.15 79 THR A CA 1
ATOM 1385 C C . THR A 1 99 ? -2.243 -22.255 -8.361 1.00 17.05 79 THR A C 1
ATOM 1386 O O . THR A 1 99 ? -2.042 -22.354 -7.150 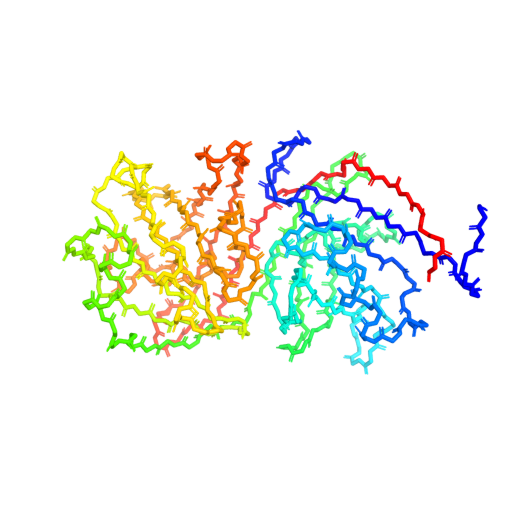1.00 17.83 79 THR A O 1
ATOM 1397 N N . ALA A 1 100 ? -2.998 -21.289 -8.874 1.00 17.58 80 ALA A N 1
ATOM 1398 C CA . ALA A 1 100 ? -3.622 -20.302 -8.009 1.00 18.29 80 ALA A CA 1
ATOM 1399 C C . ALA A 1 100 ? -4.622 -20.973 -7.087 1.00 18.83 80 ALA A C 1
ATOM 1400 O O . ALA A 1 100 ? -4.688 -20.657 -5.893 1.00 19.85 80 ALA A O 1
ATOM 1407 N N . ILE A 1 101 ? -5.410 -21.905 -7.605 1.00 18.64 81 ILE A N 1
ATOM 1408 C CA . ILE A 1 101 ? -6.366 -22.618 -6.771 1.00 20.03 81 ILE A CA 1
ATOM 1409 C C . ILE A 1 101 ? -5.654 -23.444 -5.709 1.00 19.44 81 ILE A C 1
ATOM 1410 O O . ILE A 1 101 ? -6.063 -23.460 -4.532 1.00 19.93 81 ILE A O 1
ATOM 1426 N N . ALA A 1 102 ? -4.573 -24.125 -6.083 1.00 19.06 82 ALA A N 1
ATOM 1427 C CA . ALA A 1 102 ? -3.810 -24.935 -5.133 1.00 19.06 82 ALA A CA 1
ATOM 1428 C C . ALA A 1 102 ? -3.204 -24.073 -4.031 1.00 19.59 82 ALA A C 1
ATOM 1429 O O . ALA A 1 102 ? -3.302 -24.404 -2.836 1.00 20.76 82 ALA A O 1
ATOM 1436 N N . LEU A 1 103 ? -2.579 -22.957 -4.395 1.00 19.74 83 LEU A N 1
ATOM 1437 C CA . LEU A 1 103 ? -1.998 -22.067 -3.392 1.00 20.89 83 LEU A CA 1
ATOM 1438 C C . LEU A 1 103 ? -3.075 -21.400 -2.554 1.00 22.71 83 LEU A C 1
ATOM 1439 O O . LEU A 1 103 ? -2.828 -21.052 -1.392 1.00 23.45 83 LEU A O 1
ATOM 1455 N N . GLY A 1 104 ? -4.269 -21.230 -3.111 1.00 23.84 84 GLY A N 1
ATOM 1456 C CA . GLY A 1 104 ? -5.383 -20.659 -2.390 1.00 26.23 84 GLY A CA 1
ATOM 1457 C C . GLY A 1 104 ? -5.768 -21.441 -1.160 1.00 26.84 84 GLY A C 1
ATOM 1458 O O . GLY A 1 104 ? -6.342 -20.865 -0.235 1.00 28.51 84 GLY A O 1
ATOM 1462 N N . ALA A 1 105 ? -5.447 -22.732 -1.106 1.00 26.41 85 ALA A N 1
ATOM 1463 C CA . ALA A 1 105 ? -5.718 -23.532 0.080 1.00 27.74 85 ALA A CA 1
ATOM 1464 C C . ALA A 1 105 ? -4.842 -23.146 1.269 1.00 29.37 85 ALA A C 1
ATOM 1465 O O . ALA A 1 105 ? -5.166 -23.518 2.406 1.00 31.99 85 ALA A O 1
ATOM 1472 N N . HIS A 1 106 ? -3.769 -22.387 1.046 1.00 30.11 86 HIS A N 1
ATOM 1473 C CA . HIS A 1 106 ? -2.788 -22.064 2.074 1.00 33.01 86 HIS A CA 1
ATOM 1474 C C . HIS A 1 106 ? -2.748 -20.581 2.402 1.00 33.99 86 HIS A C 1
ATOM 1475 O O . HIS A 1 106 ? -1.802 -20.125 3.056 1.00 35.92 86 HIS A O 1
ATOM 1489 N N . THR A 1 107 ? -3.785 -19.835 2.028 1.00 33.60 87 THR A N 1
ATOM 1490 C CA . THR A 1 107 ? -3.880 -18.418 2.355 1.00 34.21 87 THR A CA 1
ATOM 1491 C C . THR A 1 107 ? -5.348 -18.030 2.479 1.00 35.26 87 THR A C 1
ATOM 1492 O O . THR A 1 107 ? -6.233 -18.712 1.960 1.00 35.64 87 THR A O 1
ATOM 1503 N N . ASP A 1 108 ? -5.601 -16.925 3.191 1.00 36.86 88 ASP A N 1
ATOM 1504 C CA . ASP A 1 108 ? -6.926 -16.319 3.258 1.00 38.50 88 ASP A CA 1
ATOM 1505 C C . ASP A 1 108 ? -7.121 -15.213 2.223 1.00 37.80 88 ASP A C 1
ATOM 1506 O O . ASP A 1 108 ? -8.245 -14.713 2.071 1.00 38.26 88 ASP A O 1
ATOM 1515 N N . ASN A 1 109 ? -6.064 -14.838 1.505 1.00 36.35 89 ASN A N 1
ATOM 1516 C CA . ASN A 1 109 ? -6.100 -13.665 0.642 1.00 36.67 89 ASN A CA 1
ATOM 1517 C C . ASN A 1 109 ? -7.086 -13.846 -0.510 1.00 34.12 89 ASN A C 1
ATOM 1518 O O . ASN A 1 109 ? -7.211 -14.933 -1.088 1.00 34.32 89 ASN A O 1
ATOM 1529 N N . HIS A 1 110 ? -7.783 -12.755 -0.850 1.00 33.61 90 HIS A N 1
ATOM 1530 C CA . HIS A 1 110 ? -8.711 -12.768 -1.981 1.00 33.71 90 HIS A CA 1
ATOM 1531 C C . HIS A 1 110 ? -7.979 -12.750 -3.317 1.00 29.99 90 HIS A C 1
ATOM 1532 O O . HIS A 1 110 ? -8.518 -13.219 -4.322 1.00 29.82 90 HIS A O 1
ATOM 1536 N N . ARG A 1 111 ? -6.780 -12.186 -3.357 1.00 27.95 91 ARG A N 1
ATOM 1537 C CA . ARG A 1 111 ? -6.023 -12.034 -4.586 1.00 27.72 91 ARG A CA 1
ATOM 1538 C C . ARG A 1 111 ? -4.660 -12.674 -4.412 1.00 25.59 91 ARG A C 1
ATOM 1539 O O . ARG A 1 111 ? -4.114 -12.725 -3.304 1.00 27.69 91 ARG A O 1
ATOM 1560 N N . LEU A 1 112 ? -4.131 -13.186 -5.514 1.00 24.04 92 LEU A N 1
ATOM 1561 C CA A LEU A 1 112 ? -2.838 -13.841 -5.532 0.60 24.15 92 LEU A CA 1
ATOM 1562 C CA B LEU A 1 112 ? -2.826 -13.828 -5.524 0.40 23.75 92 LEU A CA 1
ATOM 1563 C C . LEU A 1 112 ? -2.054 -13.296 -6.714 1.00 23.24 92 LEU A C 1
ATOM 1564 O O . LEU A 1 112 ? -2.626 -13.056 -7.777 1.00 24.52 92 LEU A O 1
ATOM 1595 N N . TYR A 1 113 ? -0.753 -13.105 -6.533 1.00 22.44 93 TYR A N 1
ATOM 1596 C CA . TYR A 1 113 ? 0.100 -12.523 -7.568 1.00 22.30 93 TYR A CA 1
ATOM 1597 C C . TYR A 1 113 ? 1.198 -13.519 -7.902 1.00 21.69 93 TYR A C 1
ATOM 1598 O O . TYR A 1 113 ? 2.088 -13.762 -7.081 1.00 22.85 93 TYR A O 1
ATOM 1616 N N . LEU A 1 114 ? 1.127 -14.111 -9.096 1.00 20.69 94 LEU A N 1
ATOM 1617 C CA . LEU A 1 114 ? 2.017 -15.197 -9.476 1.00 20.14 94 LEU A CA 1
ATOM 1618 C C . LEU A 1 114 ? 3.006 -14.679 -10.507 1.00 20.46 94 LEU A C 1
ATOM 1619 O O . LEU A 1 114 ? 2.615 -14.289 -11.612 1.00 20.94 94 LEU A O 1
ATOM 1635 N N . GLU A 1 115 ? 4.279 -14.656 -10.134 1.00 20.78 95 GLU A N 1
ATOM 1636 C CA . GLU A 1 115 ? 5.316 -14.229 -11.062 1.00 21.00 95 GLU A CA 1
ATOM 1637 C C . GLU A 1 115 ? 5.570 -15.317 -12.092 1.00 19.95 95 GLU A C 1
ATOM 1638 O O . GLU A 1 115 ? 5.613 -16.503 -11.769 1.00 20.62 95 GLU A O 1
ATOM 1650 N N . THR A 1 116 ? 5.744 -14.893 -13.340 1.00 19.60 96 THR A N 1
ATOM 1651 C CA . THR A 1 116 ? 6.066 -15.773 -14.458 1.00 19.57 96 THR A CA 1
ATOM 1652 C C . THR A 1 116 ? 7.091 -15.067 -15.330 1.00 20.17 96 THR A C 1
ATOM 1653 O O . THR A 1 116 ? 7.397 -13.883 -15.149 1.00 20.86 96 THR A O 1
ATOM 1664 N N . GLN A 1 117 ? 7.590 -15.791 -16.324 1.00 20.83 97 GLN A N 1
ATOM 1665 C CA . GLN A 1 117 ? 8.505 -15.190 -17.280 1.00 21.88 97 GLN A CA 1
ATOM 1666 C C . GLN A 1 117 ? 7.846 -14.079 -18.103 1.00 22.42 97 GLN A C 1
ATOM 1667 O O . GLN A 1 117 ? 8.556 -13.235 -18.656 1.00 24.90 97 GLN A O 1
ATOM 1681 N N . MET A 1 118 ? 6.519 -14.025 -18.163 1.00 21.11 98 MET A N 1
ATOM 1682 C CA . MET A 1 118 ? 5.789 -12.935 -18.812 1.00 21.27 98 MET A CA 1
ATOM 1683 C C . MET A 1 118 ? 5.406 -11.813 -17.857 1.00 22.65 98 MET A C 1
ATOM 1684 O O . MET A 1 118 ? 4.687 -10.895 -18.263 1.00 26.01 98 MET A O 1
ATOM 1698 N N . GLY A 1 119 ? 5.852 -11.863 -16.615 1.00 21.73 99 GLY A N 1
ATOM 1699 C CA . GLY A 1 119 ? 5.520 -10.861 -15.630 1.00 21.64 99 GLY A CA 1
ATOM 1700 C C . GLY A 1 119 ? 4.617 -11.433 -14.554 1.00 21.45 99 GLY A C 1
ATOM 1701 O O . GLY A 1 119 ? 4.316 -12.629 -14.516 1.00 21.82 99 GLY A O 1
ATOM 1705 N N . THR A 1 120 ? 4.163 -10.548 -13.679 1.00 21.72 100 THR A N 1
ATOM 1706 C CA . THR A 1 120 ? 3.335 -10.966 -12.562 1.00 21.96 100 THR A CA 1
ATOM 1707 C C . THR A 1 120 ? 1.880 -11.006 -12.992 1.00 21.64 100 THR A C 1
ATOM 1708 O O . THR A 1 120 ? 1.350 -10.018 -13.508 1.00 23.53 100 THR A O 1
ATOM 1719 N N . ILE A 1 121 ? 1.242 -12.149 -12.779 1.00 20.30 101 ILE A N 1
ATOM 1720 C CA . ILE A 1 121 ? -0.133 -12.376 -13.200 1.00 20.74 101 ILE A CA 1
ATOM 1721 C C . ILE A 1 121 ? -1.019 -12.276 -11.968 1.00 21.50 101 ILE A C 1
ATOM 1722 O O . ILE A 1 121 ? -0.832 -13.014 -10.991 1.00 22.25 101 ILE A O 1
ATOM 1738 N N . ALA A 1 122 ? -1.998 -11.380 -12.025 1.00 21.95 102 ALA A N 1
ATOM 1739 C CA . ALA A 1 122 ? -2.916 -11.154 -10.921 1.00 22.39 102 ALA A CA 1
ATOM 1740 C C . ALA A 1 122 ? -4.117 -12.084 -11.024 1.00 21.85 102 ALA A C 1
ATOM 1741 O O . ALA A 1 122 ? -4.737 -12.193 -12.095 1.00 22.15 102 ALA A O 1
ATOM 1748 N N . PHE A 1 123 ? -4.451 -12.722 -9.897 1.00 22.10 103 PHE A N 1
ATOM 1749 C CA . PHE A 1 123 ? -5.581 -13.626 -9.764 1.00 22.69 103 PHE A CA 1
ATOM 1750 C C . PHE A 1 123 ? -6.523 -13.130 -8.680 1.00 23.28 103 PHE A C 1
ATOM 1751 O O . PHE A 1 123 ? -6.087 -12.641 -7.627 1.00 25.68 103 PHE A O 1
ATOM 1768 N N . GLU A 1 124 ? -7.817 -13.291 -8.922 1.00 23.17 104 GLU A N 1
ATOM 1769 C CA . GLU A 1 124 ? -8.853 -13.112 -7.912 1.00 24.71 104 GLU A CA 1
ATOM 1770 C C . GLU A 1 124 ? -9.436 -14.484 -7.622 1.00 24.06 104 G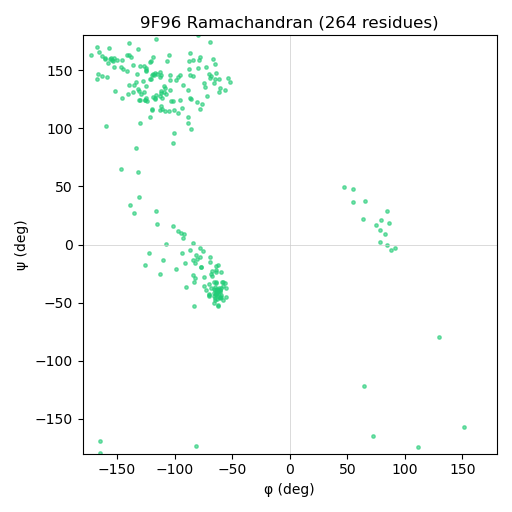LU A C 1
ATOM 1771 O O . GLU A 1 124 ? -9.833 -15.190 -8.547 1.00 23.80 104 GLU A O 1
ATOM 1783 N N . LEU A 1 125 ? -9.457 -14.873 -6.357 1.00 24.42 105 LEU A N 1
ATOM 1784 C CA . LEU A 1 125 ? -9.915 -16.189 -5.936 1.00 24.55 105 LEU A CA 1
ATOM 1785 C C . LEU A 1 125 ? -11.355 -16.112 -5.450 1.00 24.79 105 LEU A C 1
ATOM 1786 O O . LEU A 1 125 ? -11.738 -15.166 -4.744 1.00 26.74 105 LEU A O 1
ATOM 1802 N N . GLU A 1 126 ? -12.136 -17.137 -5.784 1.00 23.50 106 GLU A N 1
ATOM 1803 C CA . GLU A 1 126 ? -13.494 -17.295 -5.280 1.00 24.99 106 GLU A CA 1
ATOM 1804 C C . GLU A 1 126 ? -13.548 -18.498 -4.347 1.00 24.86 106 GLU A C 1
ATOM 1805 O O . GLU A 1 126 ? -13.082 -19.587 -4.705 1.00 24.48 106 GLU A O 1
ATOM 1817 N N . ARG A 1 127 ? -14.127 -18.304 -3.160 1.00 25.94 107 ARG A N 1
ATOM 1818 C CA . ARG A 1 127 ? -14.242 -19.362 -2.168 1.00 27.55 107 ARG A CA 1
ATOM 1819 C C . ARG A 1 127 ? -15.702 -19.645 -1.857 1.00 29.45 107 ARG A C 1
ATOM 1820 O O . ARG A 1 127 ? -16.548 -18.745 -1.878 1.00 30.13 107 ARG A O 1
ATOM 1841 N N . GLN A 1 128 ? -15.988 -20.910 -1.569 1.00 30.97 108 GLN A N 1
ATOM 1842 C CA . GLN A 1 128 ? -17.295 -21.313 -1.072 1.00 34.05 108 GLN A CA 1
ATOM 1843 C C . GLN A 1 128 ? -17.071 -22.373 -0.007 1.00 34.49 108 GLN A C 1
ATOM 1844 O O . GLN A 1 128 ? -16.330 -23.332 -0.232 1.00 34.23 108 GLN A O 1
ATOM 1848 N N . ASN A 1 129 ? -17.684 -22.182 1.161 1.00 36.33 109 ASN A N 1
ATOM 1849 C CA . ASN A 1 129 ? -17.594 -23.154 2.252 1.00 40.26 109 ASN A CA 1
ATOM 1850 C C . ASN A 1 129 ? -16.141 -23.470 2.609 1.00 39.18 109 ASN A C 1
ATOM 1851 O O . ASN A 1 129 ? -15.794 -24.609 2.928 1.00 40.56 109 ASN A O 1
ATOM 1855 N N . GLY A 1 130 ? -15.278 -22.460 2.549 1.00 37.45 110 GLY A N 1
ATOM 1856 C CA . GLY A 1 130 ? -13.897 -22.622 2.954 1.00 37.00 110 GLY A CA 1
ATOM 1857 C C . GLY A 1 130 ? -12.953 -23.188 1.905 1.00 36.39 110 GLY A C 1
ATOM 1858 O O . GLY A 1 130 ? -11.758 -23.340 2.195 1.00 38.84 110 GLY A O 1
ATOM 1862 N N . SER A 1 131 ? -13.428 -23.512 0.704 1.00 33.26 111 SER A N 1
ATOM 1863 C CA . SER A 1 131 ? -12.579 -24.018 -0.368 1.00 31.63 111 SER A CA 1
ATOM 1864 C C . SER A 1 131 ? -12.519 -23.000 -1.493 1.00 27.90 111 SER A C 1
ATOM 1865 O O . SER A 1 131 ? -13.525 -22.356 -1.811 1.00 27.29 111 SER A O 1
ATOM 1873 N N . VAL A 1 132 ? -11.353 -22.890 -2.127 1.00 26.07 112 VAL A N 1
ATOM 1874 C CA . VAL A 1 132 ? -11.236 -22.106 -3.352 1.00 25.52 112 VAL A CA 1
ATOM 1875 C C . VAL A 1 132 ? -11.847 -22.937 -4.464 1.00 25.08 112 VAL A C 1
ATOM 1876 O O . VAL A 1 132 ? -11.381 -24.051 -4.739 1.00 27.42 112 VAL A O 1
ATOM 1889 N N . ILE A 1 133 ? -12.874 -22.392 -5.118 1.00 23.23 113 ILE A N 1
ATOM 1890 C CA . ILE A 1 133 ? -13.588 -23.114 -6.1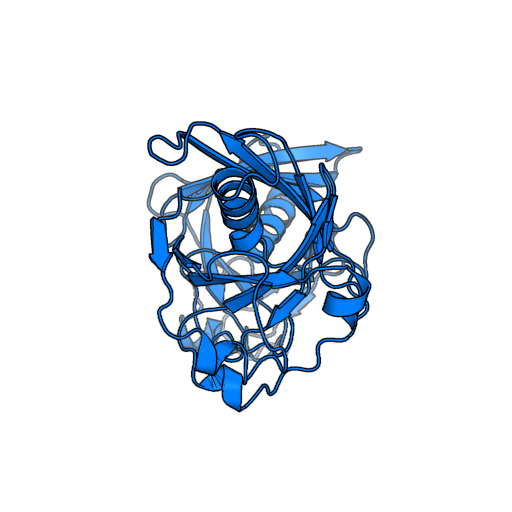75 1.00 22.30 113 ILE A CA 1
ATOM 1891 C C . ILE A 1 133 ? -13.352 -22.561 -7.575 1.00 20.98 113 ILE A C 1
ATOM 1892 O O . ILE A 1 133 ? -13.707 -23.240 -8.563 1.00 21.04 113 ILE A O 1
ATOM 1908 N N . ALA A 1 134 ? -12.779 -21.372 -7.708 1.00 20.20 114 ALA A N 1
ATOM 1909 C CA . ALA A 1 134 ? -12.621 -20.760 -9.019 1.00 20.39 114 ALA A CA 1
ATOM 1910 C C . ALA A 1 134 ? -11.641 -19.608 -8.876 1.00 20.46 114 ALA A C 1
ATOM 1911 O O . ALA A 1 134 ? -11.358 -19.138 -7.770 1.00 21.54 114 ALA A O 1
ATOM 1918 N N . ALA A 1 135 ? -11.148 -19.134 -10.017 1.00 19.71 115 ALA A N 1
ATOM 1919 C CA . ALA A 1 135 ? -10.292 -17.964 -10.033 1.00 19.84 115 ALA A CA 1
ATOM 1920 C C . ALA A 1 135 ? -10.391 -17.282 -11.389 1.00 19.59 115 ALA A C 1
ATOM 1921 O O . ALA A 1 135 ? -10.788 -17.884 -12.395 1.00 19.74 115 ALA A O 1
ATOM 1928 N N . SER A 1 136 ? -10.031 -16.006 -11.396 1.00 20.08 116 SER A N 1
ATOM 1929 C CA . SER A 1 136 ? -9.963 -15.196 -12.601 1.00 20.38 116 SER A CA 1
ATOM 1930 C C . SER A 1 136 ? -8.591 -14.549 -12.687 1.00 20.08 116 SER A C 1
ATOM 1931 O O . SER A 1 136 ? -8.046 -14.121 -11.666 1.00 21.72 116 SER A O 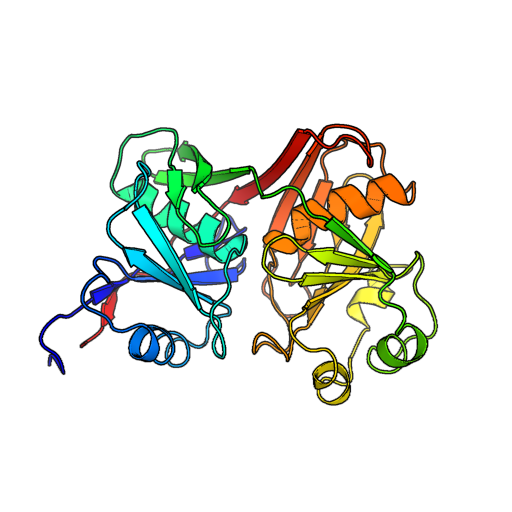1
ATOM 1939 N N . MET A 1 137 ? -8.029 -14.488 -13.900 1.00 19.18 117 MET A N 1
ATOM 1940 C CA . MET A 1 137 ? -6.715 -13.901 -14.116 1.00 18.89 117 MET A CA 1
ATOM 1941 C C . MET A 1 137 ? -6.804 -12.802 -15.164 1.00 18.64 117 MET A C 1
ATOM 1942 O O . MET A 1 137 ? -7.662 -12.839 -16.045 1.00 19.33 117 MET A O 1
ATOM 1956 N N . ASP A 1 138 ? -5.900 -11.828 -15.057 1.00 19.78 118 ASP A N 1
ATOM 1957 C CA . ASP A 1 138 ? -5.643 -10.857 -16.118 1.00 21.02 118 ASP A CA 1
ATOM 1958 C C . ASP A 1 138 ? -4.433 -11.343 -16.915 1.00 19.98 118 ASP A C 1
ATOM 1959 O O . ASP A 1 138 ? -3.319 -11.395 -16.387 1.00 21.58 118 ASP A O 1
ATOM 1968 N N . GLN A 1 139 ? -4.654 -11.720 -18.169 1.00 19.13 119 GLN A N 1
ATOM 1969 C CA . GLN A 1 139 ? -3.593 -12.278 -18.986 1.00 18.49 119 GLN A CA 1
ATOM 1970 C C . GLN A 1 139 ? -2.760 -11.177 -19.627 1.00 19.69 119 GLN A C 1
ATOM 1971 O O . GLN A 1 139 ? -3.228 -10.054 -19.788 1.00 21.33 119 GLN A O 1
ATOM 1985 N N . PRO A 1 140 ? -1.531 -11.482 -20.040 1.00 19.41 120 PRO A N 1
ATOM 1986 C CA . PRO A 1 140 ? -0.812 -10.548 -20.914 1.00 20.02 120 PRO A CA 1
ATOM 1987 C C . PRO A 1 140 ? -1.675 -10.221 -22.124 1.00 19.98 120 PRO A C 1
ATOM 1988 O O . PRO A 1 140 ? -2.373 -11.075 -22.660 1.00 21.10 120 PRO A O 1
ATOM 1999 N N . ILE A 1 141 ? -1.613 -8.976 -22.574 1.00 21.39 121 ILE A N 1
ATOM 2000 C CA A ILE A 1 141 ? -2.312 -8.564 -23.791 0.30 21.77 121 ILE A CA 1
ATOM 2001 C CA B ILE A 1 141 ? -2.321 -8.583 -23.787 0.70 22.70 121 ILE A CA 1
ATOM 2002 C C . ILE A 1 141 ? -1.551 -9.151 -24.975 1.00 21.41 121 ILE A C 1
ATOM 2003 O O . ILE A 1 141 ? -0.356 -8.876 -25.124 1.00 21.45 121 ILE A O 1
ATOM 2034 N N . PRO A 1 142 ? -2.168 -9.963 -25.830 1.00 20.02 122 PRO A N 1
ATOM 2035 C CA . PRO A 1 142 ? -1.406 -10.598 -26.909 1.00 19.53 122 PRO A CA 1
ATOM 2036 C C . PRO A 1 142 ? -1.156 -9.648 -28.069 1.00 19.58 122 PRO A C 1
ATOM 2037 O O . PRO A 1 142 ? -1.854 -8.652 -28.262 1.00 20.90 122 PRO A O 1
ATOM 2048 N N . THR A 1 143 ? -0.130 -9.987 -28.844 1.00 19.42 123 THR A N 1
ATOM 2049 C CA . THR A 1 143 ? 0.093 -9.439 -30.173 1.00 19.59 123 THR A CA 1
ATOM 2050 C C . THR A 1 143 ? -0.287 -10.509 -31.193 1.00 19.17 123 THR A C 1
ATOM 2051 O O . THR A 1 143 ? -0.432 -11.686 -30.862 1.00 19.32 123 THR A O 1
ATOM 2062 N N . TRP A 1 144 ? -0.487 -10.099 -32.444 1.00 19.66 124 TRP A N 1
ATOM 2063 C CA . TRP A 1 144 ? -0.874 -11.072 -33.462 1.00 19.16 124 TRP A CA 1
ATOM 2064 C C . TRP A 1 144 ? -0.420 -10.644 -34.845 1.00 19.64 124 TRP A C 1
ATOM 2065 O O . TRP A 1 144 ? -0.143 -9.471 -35.101 1.00 20.92 124 TRP A O 1
ATOM 2086 N N . THR A 1 145 ? -0.363 -11.628 -35.737 1.00 19.59 125 THR A N 1
ATOM 2087 C CA . THR A 1 145 ? -0.064 -11.393 -37.141 1.00 20.78 125 THR A CA 1
ATOM 2088 C C . THR A 1 145 ? -0.632 -12.555 -37.945 1.00 19.18 125 THR A C 1
ATOM 2089 O O . THR A 1 145 ? -1.059 -13.562 -37.391 1.00 19.05 125 THR A O 1
ATOM 2100 N N . ALA A 1 146 ? -0.652 -12.406 -39.265 1.00 19.97 126 ALA A N 1
ATOM 2101 C CA . ALA A 1 146 ? -1.068 -13.511 -40.125 1.00 20.63 126 ALA A CA 1
ATOM 2102 C C . ALA A 1 146 ? -0.064 -14.652 -40.031 1.00 20.27 126 ALA A C 1
ATOM 2103 O O . ALA A 1 146 ? 1.142 -14.423 -39.983 1.00 22.44 126 ALA A O 1
ATOM 2110 N N . LEU A 1 147 ? -0.562 -15.893 -39.989 1.00 19.89 127 LEU A N 1
ATOM 2111 C CA . LEU A 1 147 ? 0.345 -17.039 -39.975 1.00 20.05 127 LEU A CA 1
ATOM 2112 C C . LEU A 1 147 ? 1.129 -17.148 -41.280 1.00 20.91 127 LEU A C 1
ATOM 2113 O O . LEU A 1 147 ? 2.331 -17.441 -41.269 1.00 21.96 127 LEU A O 1
ATOM 2129 N N . GLY A 1 148 ? 0.457 -16.980 -42.417 1.00 21.17 128 GLY A N 1
ATOM 2130 C CA . GLY A 1 148 ? 1.126 -17.044 -43.704 1.00 20.96 128 GLY A CA 1
ATOM 2131 C C . GLY A 1 148 ? 1.502 -18.432 -44.173 1.00 21.05 128 GLY A C 1
ATOM 2132 O O . GLY A 1 148 ? 2.330 -18.568 -45.087 1.00 23.16 128 GLY A O 1
ATOM 2136 N N . ARG A 1 149 ? 0.918 -19.466 -43.575 1.00 19.48 129 ARG A N 1
ATOM 2137 C CA . ARG A 1 149 ? 1.150 -20.874 -43.892 1.00 18.75 129 ARG A CA 1
ATOM 2138 C C . ARG A 1 149 ? -0.180 -21.592 -44.058 1.00 18.72 129 ARG A C 1
ATOM 2139 O O . ARG A 1 149 ? -0.355 -22.740 -43.631 1.00 19.14 129 ARG A O 1
ATOM 2160 N N . ASP A 1 150 ? -1.140 -20.929 -44.714 1.00 19.24 130 ASP A N 1
ATOM 2161 C CA . ASP A 1 150 ? -2.523 -21.397 -44.663 1.00 19.80 130 ASP A CA 1
ATOM 2162 C C . ASP A 1 150 ? -2.676 -22.738 -45.355 1.00 18.95 130 ASP A C 1
ATOM 2163 O O . ASP A 1 150 ? -3.296 -23.659 -44.811 1.00 19.27 130 ASP A O 1
ATOM 2172 N N . ALA A 1 151 ? -2.168 -22.855 -46.589 1.00 19.41 131 ALA A N 1
ATOM 2173 C CA . ALA A 1 151 ? -2.362 -24.102 -47.318 1.00 19.13 131 ALA A CA 1
ATOM 2174 C C . ALA A 1 151 ? -1.747 -25.283 -46.562 1.00 18.38 131 ALA A C 1
ATOM 2175 O O . ALA A 1 151 ? -2.345 -26.360 -46.480 1.00 18.85 131 ALA A O 1
ATOM 2182 N N . GLU A 1 152 ? -0.541 -25.091 -46.034 1.00 18.62 132 GLU A N 1
ATOM 2183 C CA . GLU A 1 152 ? 0.138 -26.139 -45.273 1.00 19.16 132 GLU A CA 1
ATOM 2184 C C . GLU A 1 152 ? -0.663 -26.548 -44.039 1.00 17.74 132 GLU A C 1
ATOM 2185 O O . GLU A 1 152 ? -0.818 -27.742 -43.751 1.00 17.64 132 GLU A O 1
ATOM 2197 N N . LEU A 1 153 ? -1.169 -25.561 -43.299 1.00 17.10 133 LEU A N 1
ATOM 2198 C CA . LEU A 1 153 ? -1.890 -25.870 -42.069 1.00 16.48 133 LEU A CA 1
ATOM 2199 C C . LEU A 1 153 ? -3.226 -26.529 -42.349 1.00 16.60 133 LEU A C 1
ATOM 2200 O O . LEU A 1 153 ? -3.595 -27.503 -41.685 1.00 17.13 133 LEU A O 1
ATOM 2216 N N . LEU A 1 154 ? -3.965 -26.025 -43.341 1.00 17.11 134 LEU A N 1
ATOM 2217 C CA . LEU A 1 154 ? -5.246 -26.627 -43.664 1.00 17.79 134 LEU A CA 1
ATOM 2218 C C . LEU A 1 154 ? -5.068 -28.067 -44.135 1.00 18.06 134 LEU A C 1
ATOM 2219 O O . LEU A 1 154 ? -5.860 -28.945 -43.779 1.00 18.93 134 LEU A O 1
ATOM 2235 N N . LYS A 1 155 ? -4.020 -28.335 -44.919 1.00 18.14 135 LYS A N 1
ATOM 2236 C CA A LYS A 1 155 ? -3.748 -29.710 -45.321 0.53 18.91 135 LYS A CA 1
ATOM 2237 C CA B LYS A 1 155 ? -3.743 -29.709 -45.322 0.47 19.09 135 LYS A CA 1
ATOM 2238 C C . LYS A 1 155 ? -3.477 -30.590 -44.109 1.00 18.59 135 LYS A C 1
ATOM 2239 O O . LYS A 1 155 ? -4.013 -31.693 -44.014 1.00 19.02 135 LYS A O 1
ATOM 2276 N N . ALA A 1 156 ? -2.675 -30.100 -43.148 1.00 18.32 136 ALA A N 1
ATOM 2277 C CA . ALA A 1 156 ? -2.391 -30.889 -41.955 1.00 18.36 136 ALA A CA 1
ATOM 2278 C C . ALA A 1 156 ? -3.661 -31.178 -41.165 1.00 18.54 136 ALA A C 1
ATOM 2279 O O . ALA A 1 156 ? -3.804 -32.253 -40.573 1.00 20.90 136 ALA A O 1
ATOM 2286 N N . LEU A 1 157 ? -4.575 -30.211 -41.098 1.00 17.91 137 LEU A N 1
ATOM 2287 C CA . LEU A 1 157 ? -5.815 -30.398 -40.357 1.00 18.24 137 LEU A CA 1
ATOM 2288 C C . LEU A 1 157 ? -6.823 -31.244 -41.108 1.00 19.26 137 LEU A C 1
ATOM 2289 O O . LEU A 1 157 ? -7.749 -31.770 -40.487 1.00 20.72 137 LEU A O 1
ATOM 2305 N N . GLY A 1 158 ? -6.668 -31.368 -42.429 1.00 19.74 138 GLY A N 1
ATOM 2306 C CA . GLY A 1 158 ? -7.571 -32.147 -43.254 1.00 21.35 138 GLY A CA 1
ATOM 2307 C C . GLY A 1 158 ? -8.808 -31.411 -43.703 1.00 21.40 138 GLY A C 1
ATOM 2308 O O . GLY A 1 158 ? -9.844 -32.053 -43.936 1.00 24.64 138 GLY A O 1
ATOM 2312 N N . ILE A 1 159 ? -8.735 -30.088 -43.861 1.00 20.22 139 ILE A N 1
ATOM 2313 C CA . ILE A 1 159 ? -9.862 -29.277 -44.302 1.00 20.93 139 ILE A CA 1
ATOM 2314 C C . ILE A 1 159 ? -9.406 -28.345 -45.424 1.00 21.82 139 ILE A C 1
ATOM 2315 O O . ILE A 1 159 ? -8.218 -28.145 -45.656 1.00 22.79 139 ILE A O 1
ATOM 2331 N N . SER A 1 160 ? -10.375 -27.732 -46.088 1.00 21.76 140 SER A N 1
ATOM 2332 C CA . SER A 1 160 ? -10.035 -26.946 -47.273 1.00 23.33 140 SER A CA 1
ATOM 2333 C C . SER A 1 160 ? -9.930 -25.448 -47.016 1.00 23.23 140 SER A C 1
ATOM 2334 O O . SER A 1 160 ? -9.271 -24.738 -47.784 1.00 25.46 140 SER A O 1
ATOM 2342 N N . ASP A 1 161 ? -10.543 -24.947 -45.944 1.00 21.78 141 ASP A N 1
ATOM 2343 C CA . ASP A 1 161 ? -10.603 -23.514 -45.688 1.00 23.06 141 ASP A CA 1
ATOM 2344 C C . ASP A 1 161 ? -10.806 -23.307 -44.202 1.00 20.69 141 ASP A C 1
ATOM 2345 O O . ASP A 1 161 ? -11.270 -24.201 -43.496 1.00 21.25 141 ASP A O 1
ATOM 2354 N N . SER A 1 162 ? -10.470 -22.104 -43.765 1.00 18.92 142 SER A N 1
ATOM 2355 C CA . SER A 1 162 ? -10.875 -21.575 -42.469 1.00 18.20 142 SER A CA 1
ATOM 2356 C C . SER A 1 162 ? -11.999 -20.569 -42.683 1.00 18.59 142 SER A C 1
ATOM 2357 O O . SER A 1 162 ? -12.008 -19.842 -43.679 1.00 19.99 142 SER A O 1
ATOM 2365 N N . THR A 1 163 ? -12.953 -20.501 -41.736 1.00 18.40 143 THR A N 1
ATOM 2366 C CA . THR A 1 163 ? -14.023 -19.526 -41.862 1.00 19.82 143 THR A CA 1
ATOM 2367 C C . THR A 1 163 ? -13.524 -18.097 -41.723 1.00 20.07 143 THR A C 1
ATOM 2368 O O . THR A 1 163 ? -14.206 -17.178 -42.192 1.00 21.36 143 THR A O 1
ATOM 2379 N N . PHE A 1 164 ? -12.377 -17.891 -41.082 1.00 19.95 144 PHE A N 1
ATOM 2380 C CA . PHE A 1 164 ? -11.823 -16.569 -40.841 1.00 20.26 144 PHE A CA 1
ATOM 2381 C C . PHE A 1 164 ? -10.323 -16.579 -41.088 1.00 19.82 144 PHE A C 1
ATOM 2382 O O . PHE A 1 164 ? -9.690 -17.643 -41.080 1.00 19.18 144 PHE A O 1
ATOM 2399 N N . PRO A 1 165 ? -9.722 -15.407 -41.286 1.00 20.22 145 PRO A N 1
ATOM 2400 C CA . PRO A 1 165 ? -8.272 -15.350 -41.498 1.00 20.31 145 PRO A CA 1
ATOM 2401 C C . PRO A 1 165 ? -7.509 -16.089 -40.411 1.00 18.86 145 PRO A C 1
ATOM 2402 O O . PRO A 1 165 ? -7.849 -16.023 -39.228 1.00 19.02 145 PRO A O 1
ATOM 2413 N N . ILE A 1 166 ? -6.467 -16.805 -40.828 1.00 18.24 146 ILE A N 1
ATOM 2414 C CA . ILE A 1 166 ? -5.659 -17.616 -39.927 1.00 17.85 146 ILE A CA 1
ATOM 2415 C C . ILE A 1 166 ? -4.550 -16.740 -39.368 1.00 17.75 146 ILE A C 1
ATOM 2416 O O . ILE A 1 166 ? -3.618 -16.336 -40.069 1.00 19.00 146 ILE A O 1
ATOM 2432 N N . GLU A 1 167 ? -4.666 -16.438 -38.084 1.00 17.29 147 GLU A N 1
ATOM 2433 C CA . GLU A 1 167 ? -3.761 -15.534 -37.401 1.00 17.65 147 GLU A CA 1
ATOM 2434 C C . GLU A 1 167 ? -3.161 -16.236 -36.193 1.00 16.63 147 GLU A C 1
ATOM 2435 O O . GLU A 1 167 ? -3.779 -17.118 -35.582 1.00 17.19 147 GLU A O 1
ATOM 2447 N N . ILE A 1 168 ? -1.941 -15.825 -35.861 1.00 16.43 148 ILE A N 1
ATOM 2448 C CA . ILE A 1 168 ? -1.166 -16.389 -34.759 1.00 16.68 148 ILE A CA 1
ATOM 2449 C C . ILE A 1 168 ? -0.955 -15.290 -33.722 1.00 16.64 148 ILE A C 1
ATOM 2450 O O . ILE A 1 168 ? -0.509 -14.178 -34.050 1.00 17.73 148 ILE A O 1
ATOM 2466 N N . TYR A 1 169 ? -1.290 -15.612 -32.472 1.00 16.36 149 TYR A N 1
ATOM 2467 C CA . TYR A 1 169 ? -1.264 -14.685 -31.346 1.00 16.71 149 TYR A CA 1
ATOM 2468 C C . TYR A 1 169 ? -0.158 -15.104 -30.386 1.00 17.12 149 TYR A C 1
ATOM 2469 O O . TYR A 1 169 ? 0.088 -16.296 -30.202 1.00 17.84 149 TYR A O 1
ATOM 2487 N N . HIS A 1 170 ? 0.484 -14.126 -29.748 1.00 16.69 150 HIS A N 1
ATOM 2488 C CA . HIS A 1 170 ? 1.552 -14.374 -28.784 1.00 17.52 150 HIS A CA 1
ATOM 2489 C C . HIS A 1 170 ? 1.216 -13.713 -27.461 1.00 17.76 150 HIS A C 1
ATOM 2490 O O . HIS A 1 170 ? 1.011 -12.497 -27.401 1.00 19.00 150 HIS A O 1
ATOM 2504 N N . ASN A 1 171 ? 1.187 -14.516 -26.398 1.00 17.31 151 ASN A N 1
ATOM 2505 C CA . ASN A 1 171 ? 1.158 -14.013 -25.026 1.00 17.24 151 ASN A CA 1
ATOM 2506 C C . ASN A 1 171 ? 2.127 -14.790 -24.151 1.00 18.03 151 ASN A C 1
ATOM 2507 O O . ASN A 1 171 ? 1.940 -14.871 -22.936 1.00 19.14 151 ASN A O 1
ATOM 2518 N N . GLY A 1 172 ? 3.183 -15.334 -24.764 1.00 18.41 152 GLY A N 1
ATOM 2519 C CA . GLY A 1 172 ? 4.150 -16.194 -24.130 1.00 18.67 152 GLY A CA 1
ATOM 2520 C C . GLY A 1 172 ? 4.290 -17.419 -25.010 1.00 17.60 152 GLY A C 1
ATOM 2521 O O . GLY A 1 172 ? 5.193 -17.510 -25.842 1.00 19.49 152 GLY A O 1
ATOM 2525 N N . PRO A 1 173 ? 3.340 -18.347 -24.905 1.00 16.90 153 PRO A N 1
ATOM 2526 C CA . PRO A 1 173 ? 3.128 -19.317 -25.983 1.00 16.75 153 PRO A CA 1
ATOM 2527 C C . PRO A 1 173 ? 2.560 -18.598 -27.192 1.00 16.19 153 PRO A C 1
ATOM 2528 O O . PRO A 1 173 ? 2.220 -17.418 -27.138 1.00 17.07 153 PRO A O 1
ATOM 2539 N N . ARG A 1 174 ? 2.429 -19.340 -28.292 1.00 15.25 154 ARG A N 1
ATOM 2540 C CA . ARG A 1 174 ? 1.751 -18.842 -29.479 1.00 15.41 154 ARG A CA 1
ATOM 2541 C C . ARG A 1 174 ? 0.566 -19.732 -29.815 1.00 15.45 154 ARG A C 1
ATOM 2542 O O . ARG A 1 174 ? 0.651 -20.961 -29.698 1.00 16.10 154 ARG A O 1
ATOM 2563 N N . HIS A 1 175 ? -0.517 -19.093 -30.274 1.00 14.98 155 HIS A N 1
ATOM 2564 C CA . HIS A 1 175 ? -1.780 -19.753 -30.593 1.00 14.96 155 HIS A CA 1
ATOM 2565 C C . HIS A 1 175 ? -2.256 -19.320 -31.963 1.00 15.05 155 HIS A C 1
ATOM 2566 O O . HIS A 1 175 ? -2.473 -18.131 -32.199 1.00 16.10 155 HIS A O 1
ATOM 2580 N N . VAL A 1 176 ? -2.479 -20.289 -32.826 1.00 14.79 156 VAL A N 1
ATOM 2581 C CA . VAL A 1 176 ? -3.106 -20.065 -34.121 1.00 15.56 156 VAL A CA 1
ATOM 2582 C C . VAL A 1 176 ? -4.582 -20.393 -33.985 1.00 15.79 156 VAL A C 1
ATOM 2583 O O . VAL A 1 176 ? -4.948 -21.320 -33.246 1.00 16.92 156 VAL A O 1
ATOM 2596 N N . PHE A 1 177 ? -5.434 -19.634 -34.678 1.00 15.54 157 PHE A N 1
ATOM 2597 C CA . PHE A 1 177 ? -6.873 -19.876 -34.675 1.00 15.30 157 PHE A CA 1
ATOM 2598 C C . PHE A 1 177 ? -7.370 -20.200 -36.077 1.00 15.31 157 PHE A C 1
ATOM 2599 O O . PHE A 1 177 ? -7.126 -19.439 -37.029 1.00 16.66 157 PHE A O 1
ATOM 2616 N N . VAL A 1 178 ? -8.071 -21.324 -36.185 1.00 15.17 158 VAL A N 1
ATOM 2617 C CA . VAL A 1 178 ? -8.675 -21.793 -37.437 1.00 15.77 158 VAL A CA 1
ATOM 2618 C C . VAL A 1 178 ? -10.158 -22.000 -37.157 1.00 16.11 158 VAL A C 1
ATOM 2619 O O . VAL A 1 178 ? -10.527 -22.726 -36.226 1.00 16.23 158 VAL A O 1
ATOM 2632 N N . GLY A 1 179 ? -11.006 -21.371 -37.967 1.00 16.71 159 GLY A N 1
ATOM 2633 C CA . GLY A 1 179 ? -12.439 -21.434 -37.778 1.00 17.27 159 GLY A CA 1
ATOM 2634 C C . GLY A 1 179 ? -13.093 -22.543 -38.575 1.00 16.85 159 GLY A C 1
ATOM 2635 O O . GLY A 1 179 ? -12.808 -22.712 -39.759 1.00 17.15 159 GLY A O 1
ATOM 2639 N N . LEU A 1 180 ? -14.018 -23.241 -37.951 1.00 17.56 160 LEU A N 1
ATOM 2640 C CA . LEU A 1 180 ? -14.803 -24.314 -38.532 1.00 18.53 160 LEU A CA 1
ATOM 2641 C C . LEU A 1 180 ? -16.263 -23.879 -38.623 1.00 19.85 160 LEU A C 1
ATOM 2642 O O . LEU A 1 180 ? -16.751 -23.124 -37.775 1.00 20.71 160 LEU A O 1
ATOM 2658 N N . PRO A 1 181 ? -16.996 -24.354 -39.632 1.00 22.29 161 PRO A N 1
ATOM 2659 C CA . PRO A 1 181 ? -18.344 -23.822 -39.880 1.00 23.57 161 PRO A CA 1
ATOM 2660 C C . PRO A 1 181 ? -19.433 -24.402 -38.996 1.00 24.16 161 PRO A C 1
ATOM 2661 O O . PRO A 1 181 ? -20.569 -23.907 -39.045 1.00 26.70 161 PRO A O 1
ATOM 2672 N N . SER A 1 182 ? -19.142 -25.441 -38.218 1.00 22.77 162 SER A N 1
ATOM 2673 C CA . SER A 1 182 ? -20.132 -26.058 -37.350 1.00 22.47 162 SER A CA 1
ATOM 2674 C C . SER A 1 182 ? -19.383 -26.849 -36.291 1.00 21.72 162 SER A C 1
ATOM 2675 O O . SER A 1 182 ? -18.221 -27.220 -36.474 1.00 20.74 162 SER A O 1
ATOM 2683 N N . ILE A 1 183 ? -20.084 -27.140 -35.202 1.00 22.02 163 ILE A N 1
ATOM 2684 C CA . ILE A 1 183 ? -19.514 -27.995 -34.172 1.00 22.00 163 ILE A CA 1
ATOM 2685 C C . ILE A 1 183 ? -19.297 -29.404 -34.714 1.00 21.91 163 ILE A C 1
ATOM 2686 O O . ILE A 1 183 ? -18.300 -30.051 -34.393 1.00 21.93 163 ILE A O 1
ATOM 2702 N N . ASP A 1 184 ? -20.203 -29.893 -35.572 1.00 22.92 164 ASP A N 1
ATOM 2703 C CA . ASP A 1 184 ? -19.999 -31.219 -36.154 1.00 24.97 164 ASP A CA 1
ATOM 2704 C C . ASP A 1 184 ? -18.707 -31.267 -36.960 1.00 22.92 164 ASP A C 1
ATOM 2705 O O . ASP A 1 184 ? -17.962 -32.256 -36.905 1.00 22.98 164 ASP A O 1
ATOM 2714 N N . ALA A 1 185 ? -18.428 -30.207 -37.718 1.00 21.86 165 ALA A N 1
ATOM 2715 C CA . ALA A 1 185 ? -17.201 -30.172 -38.506 1.00 21.29 165 ALA A CA 1
ATOM 2716 C C . ALA A 1 185 ? -15.980 -30.131 -37.589 1.00 20.16 165 ALA A C 1
ATOM 2717 O O . ALA A 1 185 ? -14.951 -30.764 -37.880 1.00 20.74 165 ALA A O 1
ATOM 2724 N N . LEU A 1 186 ? -16.071 -29.398 -36.476 1.00 19.11 166 LEU A N 1
ATOM 2725 C CA . LEU A 1 186 ? -14.981 -29.384 -35.509 1.00 18.08 166 LEU A CA 1
ATOM 2726 C C . LEU A 1 186 ? -14.734 -30.780 -34.935 1.00 18.41 166 LEU A C 1
ATOM 2727 O O . LEU A 1 186 ? -13.587 -31.230 -34.844 1.00 18.30 166 LEU A O 1
ATOM 2743 N N . SER A 1 187 ? -15.807 -31.492 -34.562 1.00 19.28 167 SER A N 1
ATOM 2744 C CA . SER A 1 187 ? -15.638 -32.813 -33.968 1.00 20.49 167 SER A CA 1
ATOM 2745 C C . SER A 1 187 ? -15.112 -33.822 -34.970 1.00 20.66 167 SER A C 1
ATOM 2746 O O . SER A 1 187 ? -14.477 -34.809 -34.579 1.00 21.61 167 SER A O 1
ATOM 2754 N N . ALA A 1 188 ? -15.356 -33.591 -36.254 1.00 20.44 168 ALA A N 1
ATOM 2755 C CA . ALA A 1 188 ? -14.915 -34.503 -37.292 1.00 21.36 168 ALA A CA 1
ATOM 2756 C C . ALA A 1 188 ? -13.435 -34.376 -37.619 1.00 21.26 168 ALA A C 1
ATOM 2757 O O . ALA A 1 188 ? -12.906 -35.239 -38.316 1.00 23.90 168 ALA A O 1
ATOM 2764 N N . LEU A 1 189 ? -12.742 -33.349 -37.127 1.00 19.99 169 LEU A N 1
ATOM 2765 C CA . LEU A 1 189 ? -11.327 -33.203 -37.463 1.00 19.30 169 LEU A CA 1
ATOM 2766 C C . LEU A 1 189 ? -10.534 -34.404 -36.978 1.00 19.61 169 LEU A C 1
ATOM 2767 O O . LEU A 1 189 ? -10.671 -34.833 -35.825 1.00 19.95 169 LEU A O 1
ATOM 2783 N N . HIS A 1 190 ? -9.659 -34.909 -37.847 1.00 19.91 170 HIS A N 1
ATOM 2784 C CA . HIS A 1 190 ? -8.664 -35.924 -37.499 1.00 21.41 170 HIS A CA 1
ATOM 2785 C C . HIS A 1 190 ? -7.341 -35.459 -38.102 1.00 19.95 170 HIS A C 1
ATOM 2786 O O . HIS A 1 190 ? -6.978 -35.849 -39.225 1.00 21.26 170 HIS A O 1
ATOM 2800 N N . PRO A 1 191 ? -6.625 -34.568 -37.413 1.00 19.20 171 PRO A N 1
ATOM 2801 C CA . PRO A 1 191 ? -5.428 -33.969 -38.021 1.00 19.66 171 PRO A CA 1
ATOM 2802 C C . PRO A 1 191 ? -4.316 -34.980 -38.232 1.00 20.96 171 PRO A C 1
ATOM 2803 O O . PRO A 1 191 ? -4.258 -36.039 -37.610 1.00 23.08 171 PRO A O 1
ATOM 2814 N N . ASP A 1 192 ? -3.419 -34.622 -39.135 1.00 20.81 172 ASP A N 1
ATOM 2815 C CA . ASP A 1 192 ? -2.156 -35.331 -39.329 1.00 21.61 172 ASP A CA 1
ATOM 2816 C C . ASP A 1 192 ? -1.175 -34.738 -38.322 1.00 21.69 172 ASP A C 1
ATOM 2817 O O . ASP A 1 192 ? -0.596 -33.666 -38.550 1.00 22.14 172 ASP A O 1
ATOM 2826 N N . HIS A 1 193 ? -0.992 -35.439 -37.196 1.00 22.15 173 HIS A N 1
ATOM 2827 C CA A HIS A 1 193 ? -0.172 -34.850 -36.165 0.58 22.43 173 HIS A CA 1
ATOM 2828 C CA B HIS A 1 193 ? -0.136 -34.977 -36.086 0.42 21.66 173 HIS A CA 1
ATOM 2829 C C . HIS A 1 193 ? 1.296 -34.792 -36.554 1.00 20.93 173 HIS A C 1
ATOM 2830 O O . HIS A 1 193 ? 1.996 -33.874 -36.120 1.00 20.25 173 HIS A O 1
ATOM 2857 N N . ARG A 1 194 ? 1.765 -35.703 -37.400 1.00 21.30 174 ARG A N 1
ATOM 2858 C CA . ARG A 1 194 ? 3.122 -35.581 -37.905 1.00 20.46 174 ARG A CA 1
ATOM 2859 C C . ARG A 1 194 ? 3.288 -34.312 -38.747 1.00 20.12 174 ARG A C 1
ATOM 2860 O O . ARG A 1 194 ? 4.281 -33.590 -38.608 1.00 20.66 174 ARG A O 1
ATOM 2881 N N . ALA A 1 195 ? 2.323 -34.012 -39.616 1.00 20.25 175 ALA A N 1
ATOM 2882 C CA . ALA A 1 195 ? 2.381 -32.767 -40.370 1.00 20.22 175 ALA A CA 1
ATOM 2883 C C . ALA A 1 195 ? 2.298 -31.549 -39.450 1.00 19.56 175 ALA A C 1
ATOM 2884 O O . ALA A 1 195 ? 2.968 -30.538 -39.687 1.00 19.83 175 ALA A O 1
ATOM 2891 N N . LEU A 1 196 ? 1.471 -31.612 -38.401 1.00 18.61 176 LEU A N 1
ATOM 2892 C CA . LEU A 1 196 ? 1.402 -30.488 -37.473 1.00 18.11 176 LEU A CA 1
ATOM 2893 C C . LEU A 1 196 ? 2.723 -30.261 -36.750 1.00 18.45 176 LEU A C 1
ATOM 2894 O O . LEU A 1 196 ? 2.978 -29.143 -36.286 1.00 19.32 176 LEU A O 1
ATOM 2910 N N . SER A 1 197 ? 3.584 -31.278 -36.671 1.00 19.23 177 SER A N 1
ATOM 2911 C CA . SER A 1 197 ? 4.847 -31.113 -35.957 1.00 20.98 177 SER A CA 1
ATOM 2912 C C . SER A 1 197 ? 5.797 -30.172 -36.676 1.00 20.63 177 SER A C 1
ATOM 2913 O O . SER A 1 197 ? 6.798 -29.757 -36.082 1.00 21.61 177 SER A O 1
ATOM 2921 N N . ASN A 1 198 ? 5.492 -29.798 -37.924 1.00 20.01 178 ASN A N 1
ATOM 2922 C CA . ASN A 1 198 ? 6.268 -28.773 -38.592 1.00 20.57 178 ASN A CA 1
ATOM 2923 C C . ASN A 1 198 ? 5.918 -27.363 -38.136 1.00 19.68 178 ASN A C 1
ATOM 2924 O O . ASN A 1 198 ? 6.539 -26.407 -38.618 1.00 20.53 178 ASN A O 1
ATOM 2935 N N . PHE A 1 199 ? 4.932 -27.208 -37.253 1.00 18.23 179 PHE A N 1
ATOM 2936 C CA . PHE A 1 199 ? 4.513 -25.911 -36.712 1.00 17.76 179 PHE A CA 1
ATOM 2937 C C . PHE A 1 199 ? 5.130 -25.786 -35.323 1.00 18.16 179 PHE A C 1
ATOM 2938 O O . PHE A 1 199 ? 4.605 -26.319 -34.345 1.00 18.95 179 PHE A O 1
ATOM 2955 N N . HIS A 1 200 ? 6.270 -25.114 -35.255 1.00 18.34 180 HIS A N 1
ATOM 2956 C CA . HIS A 1 200 ? 7.070 -25.066 -34.042 1.00 19.00 180 HIS A CA 1
ATOM 2957 C C . HIS A 1 200 ? 6.614 -23.927 -33.142 1.00 17.98 180 HIS A C 1
ATOM 2958 O O . HIS A 1 200 ? 6.113 -22.903 -33.599 1.00 18.72 180 HIS A O 1
ATOM 2972 N N . ASP A 1 201 ? 6.805 -24.115 -31.841 1.00 17.68 181 ASP A N 1
ATOM 2973 C CA . ASP A 1 201 ? 6.492 -23.109 -30.828 1.00 18.59 181 ASP A CA 1
ATOM 2974 C C . ASP A 1 201 ? 5.116 -22.498 -31.039 1.00 17.48 181 ASP A C 1
ATOM 2975 O O . ASP A 1 201 ? 4.946 -21.282 -31.011 1.00 18.17 181 ASP A O 1
ATOM 2984 N N . MET A 1 202 ? 4.116 -23.357 -31.210 1.00 16.73 182 MET A N 1
ATOM 2985 C CA . MET A 1 202 ? 2.749 -22.864 -31.286 1.00 16.44 182 MET A CA 1
ATOM 2986 C C . MET A 1 202 ? 1.777 -24.006 -31.058 1.00 15.84 182 MET A C 1
ATOM 2987 O O . MET A 1 202 ? 2.117 -25.181 -31.192 1.00 16.18 182 MET A O 1
ATOM 3001 N N . ALA A 1 203 ? 0.551 -23.624 -30.742 1.00 15.07 183 ALA A N 1
ATOM 3002 C CA . ALA A 1 203 ? -0.580 -24.526 -30.646 1.00 14.67 183 ALA A CA 1
ATOM 3003 C C . ALA A 1 203 ? -1.624 -24.122 -31.677 1.00 14.34 183 ALA A C 1
ATOM 3004 O O . ALA A 1 203 ? -1.791 -22.939 -31.959 1.00 15.67 183 ALA A O 1
ATOM 3011 N N . ILE A 1 204 ? -2.326 -25.110 -32.222 1.00 14.07 184 ILE A N 1
ATOM 3012 C CA . ILE A 1 204 ? -3.342 -24.895 -33.245 1.00 14.28 184 ILE A CA 1
ATOM 3013 C C . ILE A 1 204 ? -4.705 -25.059 -32.589 1.00 14.33 184 ILE A C 1
ATOM 3014 O O . ILE A 1 204 ? -5.058 -26.158 -32.153 1.00 15.29 184 ILE A O 1
ATOM 3030 N N . ASN A 1 205 ? -5.468 -23.981 -32.543 1.00 14.51 185 ASN A N 1
ATOM 3031 C CA . ASN A 1 205 ? -6.762 -23.935 -31.870 1.00 14.81 185 ASN A CA 1
ATOM 3032 C C . ASN A 1 205 ? -7.838 -23.791 -32.935 1.00 15.10 185 ASN A C 1
ATOM 3033 O O . ASN A 1 205 ? -7.857 -22.809 -33.690 1.00 17.15 185 ASN A O 1
ATOM 3044 N N . CYS A 1 206 ? -8.727 -24.765 -32.990 1.00 14.77 186 CYS A N 1
ATOM 3045 C CA . CYS A 1 206 ? -9.809 -24.812 -33.969 1.00 15.11 186 CYS A CA 1
ATOM 3046 C C . CYS A 1 206 ? -11.115 -24.528 -33.240 1.00 15.31 186 CYS A C 1
ATOM 3047 O O . CYS A 1 206 ? -11.344 -25.085 -32.161 1.00 16.47 186 CYS A O 1
ATOM 3055 N N . PHE A 1 207 ? -11.965 -23.671 -33.797 1.00 15.78 187 PHE A N 1
ATOM 3056 C CA . PHE A 1 207 ? -13.132 -23.200 -33.046 1.00 16.45 187 PHE A CA 1
ATOM 3057 C C . PHE A 1 207 ? -14.385 -23.198 -33.916 1.00 16.41 187 PHE A C 1
ATOM 3058 O O . PHE A 1 207 ? -14.316 -23.080 -35.152 1.00 16.83 187 PHE A O 1
ATOM 3075 N N . ALA A 1 208 ? -15.537 -23.305 -33.264 1.00 16.89 188 ALA A N 1
ATOM 3076 C CA . ALA A 1 208 ? -16.837 -23.195 -33.915 1.00 17.41 188 ALA A CA 1
ATOM 3077 C C . ALA A 1 208 ? -17.850 -22.820 -32.841 1.00 18.19 188 ALA A C 1
ATOM 3078 O O . ALA A 1 208 ? -17.634 -23.088 -31.667 1.00 18.36 188 ALA A O 1
ATOM 3085 N N . GLY A 1 209 ? -18.952 -22.211 -33.232 1.00 19.41 189 GLY A N 1
ATOM 3086 C CA . GLY A 1 209 ? -19.965 -21.828 -32.252 1.00 19.59 189 GLY A CA 1
ATOM 3087 C C . GLY A 1 209 ? -20.722 -20.613 -32.719 1.00 20.82 189 GLY A C 1
ATOM 3088 O O . GLY A 1 209 ? -20.796 -20.359 -33.914 1.00 22.23 189 GLY A O 1
ATOM 3092 N N . ALA A 1 210 ? -21.312 -19.894 -31.765 1.00 21.03 190 ALA A N 1
ATOM 3093 C CA . ALA A 1 210 ? -22.109 -18.716 -32.067 1.00 21.75 190 ALA A CA 1
ATOM 3094 C C . ALA A 1 210 ? -22.380 -17.933 -30.790 1.00 22.24 190 ALA A C 1
ATOM 3095 O O . ALA A 1 210 ? -22.627 -18.521 -29.734 1.00 21.83 190 ALA A O 1
ATOM 3102 N N . GLY A 1 211 ? -22.368 -16.615 -30.903 1.00 23.26 191 GLY A N 1
ATOM 3103 C CA . GLY A 1 211 ? -22.829 -15.773 -29.816 1.00 23.03 191 GLY A CA 1
ATOM 3104 C C . GLY A 1 211 ? -21.961 -15.912 -28.581 1.00 22.08 191 GLY A C 1
ATOM 3105 O O . GLY A 1 211 ? -20.743 -15.683 -28.602 1.00 23.00 191 GLY A O 1
ATOM 3109 N N . ARG A 1 212 ? -22.594 -16.295 -27.477 1.00 21.79 192 ARG A N 1
ATOM 3110 C CA . ARG A 1 212 ? -21.922 -16.406 -26.191 1.00 23.18 192 ARG A CA 1
ATOM 3111 C C . ARG A 1 212 ? -21.168 -17.707 -26.018 1.00 21.01 192 ARG A C 1
ATOM 3112 O O . ARG A 1 212 ? -20.356 -17.798 -25.096 1.00 22.98 192 ARG A O 1
ATOM 3116 N N . ARG A 1 213 ? -21.434 -18.723 -26.844 1.00 19.53 193 ARG A N 1
ATOM 3117 C CA . ARG A 1 213 ? -20.966 -20.079 -26.572 1.00 19.58 193 ARG A CA 1
ATOM 3118 C C . ARG A 1 213 ? -20.173 -20.627 -27.753 1.00 18.36 193 ARG A C 1
ATOM 3119 O O . ARG A 1 213 ? -20.696 -20.731 -28.872 1.00 19.28 193 ARG A O 1
ATOM 3140 N N . TRP A 1 214 ? -18.944 -21.053 -27.481 1.00 17.58 194 TRP A N 1
ATOM 3141 C CA . TRP A 1 214 ? -18.023 -21.531 -28.497 1.00 17.54 194 TRP A CA 1
ATOM 3142 C C . TRP A 1 214 ? -17.462 -22.870 -28.051 1.00 17.19 194 TRP A C 1
ATOM 3143 O O . TRP A 1 214 ? -17.390 -23.161 -26.852 1.00 18.10 194 TRP A O 1
ATOM 3164 N N . ARG A 1 215 ? -17.070 -23.676 -29.023 1.00 16.76 195 ARG A N 1
ATOM 3165 C CA . ARG A 1 215 ? -16.360 -24.922 -28.822 1.00 16.40 195 ARG A CA 1
ATOM 3166 C C . ARG A 1 215 ? -14.976 -24.787 -29.431 1.00 15.78 195 ARG A C 1
ATOM 3167 O O . ARG A 1 215 ? -14.802 -24.112 -30.462 1.00 16.67 195 ARG A O 1
ATOM 3188 N N . SER A 1 216 ? -14.004 -25.444 -28.809 1.00 15.75 196 SER A N 1
ATOM 3189 C CA A SER A 1 216 ? -12.627 -25.439 -29.284 0.67 15.23 196 SER A CA 1
ATOM 3190 C CA B SER A 1 216 ? -12.680 -25.479 -29.395 0.33 16.18 196 SER A CA 1
ATOM 3191 C C . SER A 1 216 ? -12.026 -26.837 -29.192 1.00 14.93 196 SER A C 1
ATOM 3192 O O . SER A 1 216 ? -12.401 -27.638 -28.323 1.00 15.32 196 SER A O 1
ATOM 3207 N N . ARG A 1 217 ? -11.034 -27.092 -30.056 1.00 14.89 197 ARG A N 1
ATOM 3208 C CA . ARG A 1 217 ? -10.101 -28.201 -29.929 1.00 14.74 197 ARG A CA 1
ATOM 3209 C C . ARG A 1 217 ? -8.720 -27.640 -30.177 1.00 14.33 197 ARG A C 1
ATOM 3210 O O . ARG A 1 217 ? -8.544 -26.803 -31.058 1.00 16.35 197 ARG A O 1
ATOM 3231 N N . MET A 1 218 ? -7.736 -28.094 -29.412 1.00 13.92 198 MET A N 1
ATOM 3232 C CA . MET A 1 218 ? -6.363 -27.634 -29.557 1.00 13.70 198 MET A CA 1
ATOM 3233 C C . MET A 1 218 ? -5.420 -28.807 -29.773 1.00 13.64 198 MET A C 1
ATOM 3234 O O . MET A 1 218 ? -5.508 -29.825 -29.084 1.00 13.95 198 MET A O 1
ATOM 3248 N N . PHE A 1 219 ? -4.502 -28.635 -30.730 1.00 13.48 199 PHE A N 1
ATOM 3249 C CA . PHE A 1 219 ? -3.505 -29.637 -31.117 1.00 13.97 199 PHE A CA 1
ATOM 3250 C C . PHE A 1 219 ? -2.131 -28.985 -31.057 1.00 14.55 199 PHE A C 1
ATOM 3251 O O . PHE A 1 219 ? -1.944 -27.900 -31.617 1.00 14.67 199 PHE A O 1
ATOM 3268 N N . SER A 1 220 ? -1.139 -29.615 -30.421 1.00 15.18 200 SER A N 1
ATOM 3269 C CA A SER A 1 220 ? 0.194 -29.017 -30.346 0.80 15.45 200 SER A CA 1
ATOM 3270 C CA B SER A 1 220 ? 0.188 -29.004 -30.311 0.20 15.09 200 SER A CA 1
ATOM 3271 C C . SER A 1 220 ? 1.302 -30.028 -30.157 1.00 15.13 200 SER A C 1
ATOM 3272 O O . SER A 1 220 ? 1.849 -30.194 -29.056 1.00 15.15 2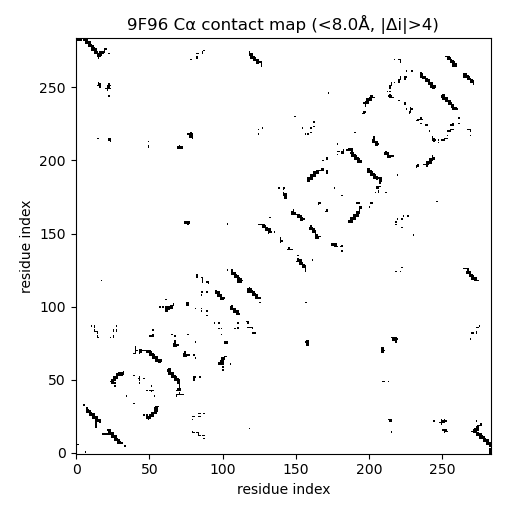00 SER A O 1
ATOM 3287 N N . PRO A 1 221 ? 1.753 -30.660 -31.251 1.00 16.51 201 PRO A N 1
ATOM 3288 C CA . PRO A 1 221 ? 2.986 -31.455 -31.146 1.00 17.69 201 PRO A CA 1
ATOM 3289 C C . PRO A 1 221 ? 4.158 -30.641 -30.634 1.00 17.60 201 PRO A C 1
ATOM 3290 O O . PRO A 1 221 ? 4.982 -31.173 -29.875 1.00 17.91 201 PRO A O 1
ATOM 3301 N N . ALA A 1 222 ? 4.237 -29.348 -30.956 1.00 16.70 202 ALA A N 1
ATOM 3302 C CA . ALA A 1 222 ? 5.363 -28.542 -30.485 1.00 17.71 202 ALA A CA 1
ATOM 3303 C C . ALA A 1 222 ? 5.434 -28.510 -28.969 1.00 17.17 202 ALA A C 1
ATOM 3304 O O . ALA A 1 222 ? 6.526 -28.469 -28.401 1.00 19.14 202 ALA A O 1
ATOM 3311 N N . TYR A 1 223 ? 4.283 -28.460 -28.300 1.00 15.01 203 TYR A N 1
ATOM 3312 C CA . TYR A 1 223 ? 4.200 -28.414 -26.848 1.00 14.99 203 TYR A CA 1
ATOM 3313 C C . TYR A 1 223 ? 3.963 -29.789 -26.243 1.00 16.15 203 TYR A C 1
ATOM 3314 O O . TYR A 1 223 ? 3.687 -29.886 -25.042 1.00 17.22 203 TYR A O 1
ATOM 3332 N N . GLY A 1 224 ? 4.101 -30.853 -27.018 1.00 16.56 204 GLY A N 1
ATOM 3333 C CA . GLY A 1 224 ? 4.149 -32.195 -26.497 1.00 17.22 204 GLY A CA 1
ATOM 3334 C C . GLY A 1 224 ? 2.829 -32.880 -26.284 1.00 17.06 204 GLY A C 1
ATOM 3335 O O . GLY A 1 224 ? 2.789 -33.865 -25.538 1.00 19.09 204 GLY A O 1
ATOM 3339 N N . VAL A 1 225 ? 1.755 -32.413 -26.908 1.00 16.74 205 VAL A N 1
ATOM 3340 C CA A VAL A 1 225 ? 0.413 -32.943 -26.667 0.38 17.68 205 VAL A CA 1
ATOM 3341 C CA B VAL A 1 225 ? 0.428 -32.956 -26.657 0.62 17.25 205 VAL A CA 1
ATOM 3342 C C . VAL A 1 225 ? -0.317 -33.100 -27.990 1.00 18.26 205 VAL A C 1
ATOM 3343 O O . VAL A 1 225 ? -0.374 -32.160 -28.793 1.00 22.02 205 VAL A O 1
ATOM 3368 N N . VAL A 1 226 ? -0.891 -34.285 -28.219 1.00 17.23 206 VAL A N 1
ATOM 3369 C CA . VAL A 1 226 ? -1.707 -34.501 -29.418 1.00 17.06 206 VAL A CA 1
ATOM 3370 C C . VAL A 1 226 ? -2.906 -33.573 -29.400 1.00 15.61 206 VAL A C 1
ATOM 3371 O O . VAL A 1 226 ? -3.155 -32.812 -30.342 1.00 16.20 206 VAL A O 1
ATOM 3384 N N . GLU A 1 227 ? -3.659 -33.597 -28.304 1.00 14.94 207 GLU A N 1
ATOM 3385 C CA . GLU A 1 227 ? -4.828 -32.735 -28.157 1.00 14.76 207 GLU A CA 1
ATOM 3386 C C . GLU A 1 227 ? -4.946 -32.338 -26.690 1.00 14.55 207 GLU A C 1
ATOM 3387 O O . GLU A 1 227 ? -4.971 -33.208 -25.820 1.00 16.16 207 GLU A O 1
ATOM 3399 N N . ASP A 1 228 ? -5.009 -31.050 -26.432 1.00 13.74 208 ASP A N 1
ATOM 3400 C CA . ASP A 1 228 ? -5.128 -30.526 -25.073 1.00 13.76 208 ASP A CA 1
ATOM 3401 C C . ASP A 1 228 ? -6.590 -30.259 -24.728 1.00 13.73 208 ASP A C 1
ATOM 3402 O O . ASP A 1 228 ? -7.381 -29.854 -25.588 1.00 14.58 208 ASP A O 1
ATOM 3411 N N . ALA A 1 229 ? -6.937 -30.473 -23.448 1.00 13.92 209 ALA A N 1
ATOM 3412 C CA . ALA A 1 229 ? -8.322 -30.349 -23.015 1.00 14.37 209 ALA A CA 1
ATOM 3413 C C . ALA A 1 229 ? -8.771 -28.931 -22.721 1.00 13.91 209 ALA A C 1
ATOM 3414 O O . ALA A 1 229 ? -9.967 -28.648 -22.835 1.00 14.58 209 ALA A O 1
ATOM 3421 N N . ALA A 1 230 ? -7.873 -28.040 -22.308 1.00 13.75 210 ALA A N 1
ATOM 3422 C CA . ALA A 1 230 ? -8.281 -26.696 -21.899 1.00 14.31 210 ALA A CA 1
ATOM 3423 C C . ALA A 1 230 ? -7.057 -25.784 -21.974 1.00 13.58 210 ALA A C 1
ATOM 3424 O O . ALA A 1 230 ? -6.194 -25.814 -21.087 1.00 14.98 210 ALA A O 1
ATOM 3431 N N . THR A 1 231 ? -6.990 -24.987 -23.036 1.00 13.96 211 THR A N 1
ATOM 3432 C CA . THR A 1 231 ? -5.823 -24.173 -23.327 1.00 13.90 211 THR A CA 1
ATOM 3433 C C . THR A 1 231 ? -6.130 -22.746 -22.888 1.00 14.24 211 THR A C 1
ATOM 3434 O O . THR A 1 231 ? -6.630 -21.921 -23.649 1.00 14.79 211 THR A O 1
ATOM 3445 N N . GLY A 1 232 ? -5.857 -22.460 -21.613 1.00 14.22 212 GLY A N 1
ATOM 3446 C CA . GLY A 1 232 ? -6.349 -21.228 -21.028 1.00 14.79 212 GLY A CA 1
ATOM 3447 C C . GLY A 1 232 ? -5.754 -19.976 -21.631 1.00 14.71 212 GLY A C 1
ATOM 3448 O O . GLY A 1 232 ? -6.431 -18.936 -21.684 1.00 15.44 212 GLY A O 1
ATOM 3452 N N . SER A 1 233 ? -4.487 -20.039 -22.070 1.00 14.75 213 SER A N 1
ATOM 3453 C CA . SER A 1 233 ? -3.863 -18.890 -22.725 1.00 15.24 213 SER A CA 1
ATOM 3454 C C . SER A 1 233 ? -4.342 -18.686 -24.154 1.00 14.96 213 SER A C 1
ATOM 3455 O O . SER A 1 233 ? -3.985 -17.667 -24.762 1.00 15.79 213 SER A O 1
ATOM 3463 N N . ALA A 1 234 ? -5.159 -19.603 -24.694 1.00 14.48 214 ALA A N 1
ATOM 3464 C CA . ALA A 1 234 ? -5.837 -19.397 -25.967 1.00 14.83 214 ALA A CA 1
ATOM 3465 C C . ALA A 1 234 ? -7.213 -18.769 -25.795 1.00 15.66 214 ALA A C 1
ATOM 3466 O O . ALA A 1 234 ? -7.762 -18.249 -26.766 1.00 16.31 214 ALA A O 1
ATOM 3473 N N . ALA A 1 235 ? -7.768 -18.784 -24.585 1.00 15.90 215 ALA A N 1
ATOM 3474 C CA . ALA A 1 235 ? -9.125 -18.295 -24.393 1.00 16.17 215 ALA A CA 1
ATOM 3475 C C . ALA A 1 235 ? -9.211 -16.782 -24.561 1.00 16.57 215 ALA A C 1
ATOM 3476 O O . ALA A 1 235 ? -10.135 -16.271 -25.208 1.00 16.91 215 ALA A O 1
ATOM 3483 N N . GLY A 1 236 ? -8.267 -16.051 -23.988 1.00 17.26 216 GLY A N 1
ATOM 3484 C CA . GLY A 1 236 ? -8.230 -14.614 -24.116 1.00 17.60 216 GLY A CA 1
ATOM 3485 C C . GLY A 1 236 ? -8.053 -14.189 -25.560 1.00 16.96 216 GLY A C 1
ATOM 3486 O O . GLY A 1 236 ? -8.831 -13.389 -26.104 1.00 18.01 216 GLY A O 1
ATOM 3490 N N . PRO A 1 237 ? -7.038 -14.741 -26.237 1.00 16.70 217 PRO A N 1
ATOM 3491 C CA . PRO A 1 237 ? -6.882 -14.437 -27.670 1.00 16.86 217 PRO A CA 1
ATOM 3492 C C . PRO A 1 237 ? -8.096 -14.804 -28.505 1.00 16.31 217 PRO A C 1
ATOM 3493 O O . PRO A 1 237 ? -8.417 -14.064 -29.443 1.00 17.61 217 PRO A O 1
ATOM 3504 N N . LEU A 1 238 ? -8.797 -15.902 -28.191 1.00 16.09 218 LEU A N 1
ATOM 3505 C CA . LEU A 1 238 ? -9.980 -16.228 -28.983 1.00 16.82 218 LEU A CA 1
ATOM 3506 C C . LEU A 1 238 ? -11.047 -15.146 -28.844 1.00 16.73 218 LEU A C 1
ATOM 3507 O O . LEU A 1 238 ? -11.699 -14.786 -29.827 1.00 17.41 218 LEU A O 1
ATOM 3523 N N . ALA A 1 239 ? -11.245 -14.605 -27.635 1.00 17.60 219 ALA A N 1
ATOM 3524 C CA . ALA A 1 239 ? -12.228 -13.542 -27.479 1.00 18.17 219 ALA A CA 1
ATOM 3525 C C . ALA A 1 239 ? -11.876 -12.336 -28.338 1.00 18.67 219 ALA A C 1
ATOM 3526 O O . ALA A 1 239 ? -12.763 -11.690 -28.910 1.00 19.69 219 ALA A O 1
ATOM 3533 N N . ILE A 1 240 ? -10.586 -12.008 -28.426 1.00 17.98 220 ILE A N 1
ATOM 3534 C CA . ILE A 1 240 ? -10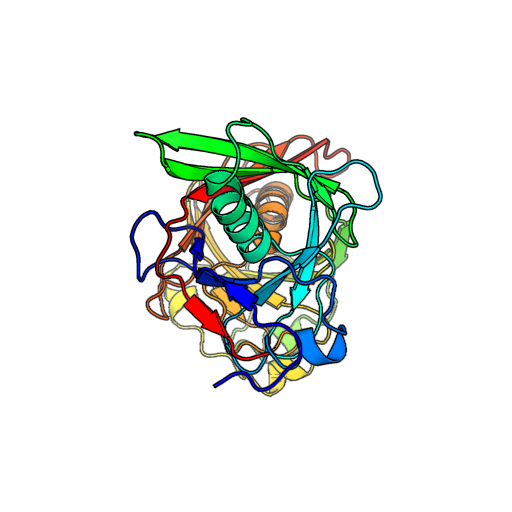.137 -10.923 -29.295 1.00 17.77 220 ILE A CA 1
ATOM 3535 C C . ILE A 1 240 ? -10.395 -11.265 -30.752 1.00 17.28 220 ILE A C 1
ATOM 3536 O O . ILE A 1 240 ? -10.892 -10.437 -31.524 1.00 18.19 220 ILE A O 1
ATOM 3552 N N . HIS A 1 241 ? -10.017 -12.482 -31.154 1.00 16.54 221 HIS A N 1
ATOM 3553 C CA . HIS A 1 241 ? -10.146 -12.926 -32.540 1.00 16.36 221 HIS A CA 1
ATOM 3554 C C . HIS A 1 241 ? -11.601 -12.886 -32.992 1.00 16.35 221 HIS A C 1
ATOM 3555 O O . HIS A 1 241 ? -11.919 -12.401 -34.088 1.00 17.19 221 HIS A O 1
ATOM 3569 N N . LEU A 1 242 ? -12.504 -13.386 -32.147 1.00 16.95 222 LEU A N 1
ATOM 3570 C CA . LEU A 1 242 ? -13.919 -13.401 -32.499 1.00 17.57 222 LEU A CA 1
ATOM 3571 C C . LEU A 1 242 ? -14.450 -11.994 -32.692 1.00 18.14 222 LEU A C 1
ATOM 3572 O O . LEU A 1 242 ? -15.267 -11.746 -33.589 1.00 18.91 222 LEU A O 1
ATOM 3588 N N . ALA A 1 243 ? -14.018 -11.057 -31.849 1.00 18.00 223 ALA A N 1
ATOM 3589 C CA . ALA A 1 243 ? -14.480 -9.676 -32.010 1.00 19.13 223 ALA A CA 1
ATOM 3590 C C . ALA A 1 243 ? -13.885 -9.027 -33.254 1.00 19.32 223 ALA A C 1
ATOM 3591 O O . ALA A 1 243 ? -14.592 -8.341 -33.996 1.00 20.26 223 ALA A O 1
ATOM 3598 N N . ARG A 1 244 ? -12.590 -9.232 -33.501 1.00 18.71 224 ARG A N 1
ATOM 3599 C CA . ARG A 1 244 ? -11.958 -8.641 -34.676 1.00 19.07 224 ARG A CA 1
ATOM 3600 C C . ARG A 1 244 ? -12.641 -9.094 -35.960 1.00 18.78 224 ARG A C 1
ATOM 3601 O O . ARG A 1 244 ? -12.697 -8.340 -36.935 1.00 21.07 224 ARG A O 1
ATOM 3622 N N . HIS A 1 245 ? -13.162 -10.321 -35.979 1.00 18.19 225 HIS A N 1
ATOM 3623 C CA . HIS A 1 245 ? -13.791 -10.892 -37.162 1.00 18.37 225 HIS A CA 1
ATOM 3624 C C . HIS A 1 245 ? -15.314 -10.853 -37.114 1.00 18.96 225 HIS A C 1
ATOM 3625 O O . HIS A 1 245 ? -15.976 -11.468 -37.955 1.00 20.91 225 HIS A O 1
ATOM 3639 N N . GLY A 1 246 ? -15.875 -10.052 -36.223 1.00 19.02 226 GLY A N 1
ATOM 3640 C CA . GLY A 1 246 ? -17.285 -9.736 -36.283 1.00 19.39 226 GLY A CA 1
ATOM 3641 C C . GLY A 1 246 ? -18.215 -10.800 -35.747 1.00 19.36 226 GLY A C 1
ATOM 3642 O O . GLY A 1 246 ? -19.426 -10.712 -35.987 1.00 19.49 226 GLY A O 1
ATOM 3646 N N . GLN A 1 247 ? -17.695 -11.807 -35.037 1.00 19.47 227 GLN A N 1
ATOM 3647 C CA . GLN A 1 247 ? -18.551 -12.875 -34.531 1.00 19.41 227 GLN A CA 1
ATOM 3648 C C . GLN A 1 247 ? -19.210 -12.510 -33.213 1.00 20.08 227 GLN A C 1
ATOM 3649 O O . GLN A 1 247 ? -20.264 -13.065 -32.879 1.00 21.41 227 GLN A O 1
ATOM 3663 N N . ILE A 1 248 ? -18.578 -11.615 -32.459 1.00 20.13 228 ILE A N 1
ATOM 3664 C CA . ILE A 1 248 ? -19.097 -11.060 -31.217 1.00 20.86 228 ILE A CA 1
ATOM 3665 C C . ILE A 1 248 ? -18.710 -9.593 -31.212 1.00 22.75 228 ILE A C 1
ATOM 3666 O O . ILE A 1 248 ? -17.873 -9.148 -32.009 1.00 22.45 228 ILE A O 1
ATOM 3682 N N . GLU A 1 249 ? -19.366 -8.828 -30.353 1.00 27.30 229 GLU A N 1
ATOM 3683 C CA A GLU A 1 249 ? -18.960 -7.456 -30.127 0.56 29.84 229 GLU A CA 1
ATOM 3684 C CA B GLU A 1 249 ? -18.959 -7.452 -30.116 0.44 29.34 229 GLU A CA 1
ATOM 3685 C C . GLU A 1 249 ? -17.757 -7.427 -29.190 1.00 30.45 229 GLU A C 1
ATOM 3686 O O . GLU A 1 249 ? -17.590 -8.298 -28.334 1.00 30.80 229 GLU A O 1
ATOM 3709 N N . PHE A 1 250 ? -16.916 -6.414 -29.359 1.00 32.30 230 PHE A N 1
ATOM 3710 C CA . PHE A 1 250 ? -15.802 -6.244 -28.440 1.00 32.18 230 PHE A CA 1
ATOM 3711 C C . PHE A 1 250 ? -16.318 -6.136 -27.010 1.00 31.11 230 PHE A C 1
ATOM 3712 O O . PHE A 1 250 ? -17.280 -5.418 -26.721 1.00 30.42 230 PHE A O 1
ATOM 3729 N N . GLY A 1 251 ? -15.695 -6.882 -26.115 1.00 30.71 231 GLY A N 1
ATOM 3730 C CA . GLY A 1 251 ? -16.067 -6.846 -24.728 1.00 29.06 231 GLY A CA 1
ATOM 3731 C C . GLY A 1 251 ? -17.160 -7.811 -24.330 1.00 28.97 231 GLY A C 1
ATOM 3732 O O . GLY A 1 251 ? -17.465 -7.906 -23.143 1.00 30.87 231 GLY A O 1
ATOM 3736 N N . GLN A 1 252 ? -17.751 -8.533 -25.267 1.00 27.19 232 GLN A N 1
ATOM 3737 C CA . GLN A 1 252 ? -18.773 -9.512 -24.910 1.00 26.19 232 GLN A CA 1
ATOM 3738 C C . GLN A 1 252 ? -18.114 -10.706 -24.225 1.00 24.76 232 GLN A C 1
ATOM 3739 O O . GLN A 1 252 ? -17.194 -11.298 -24.786 1.00 24.56 232 GLN A O 1
ATOM 3753 N N . PRO A 1 253 ? -18.576 -11.126 -23.052 1.00 24.09 233 PRO A N 1
ATOM 3754 C CA . PRO A 1 253 ? -18.009 -12.343 -22.458 1.00 23.84 233 PRO A CA 1
ATOM 3755 C C . PRO A 1 253 ? -18.389 -13.573 -23.263 1.00 22.32 233 PRO A C 1
ATOM 3756 O O . PRO A 1 253 ? -19.476 -13.653 -23.844 1.00 23.17 233 PRO A O 1
ATOM 3767 N N . VAL A 1 254 ? -17.463 -14.524 -23.328 1.00 20.74 234 VAL A N 1
ATOM 3768 C CA . VAL A 1 254 ? -17.717 -15.777 -24.027 1.00 20.34 234 VAL A CA 1
ATOM 3769 C C . VAL A 1 254 ? -17.414 -16.939 -23.101 1.00 18.87 234 VAL A C 1
ATOM 3770 O O . VAL A 1 254 ? -16.607 -16.838 -22.168 1.00 19.34 234 VAL A O 1
ATOM 3783 N N . GLU A 1 255 ? -18.077 -18.053 -23.373 1.00 18.52 235 GLU A N 1
ATOM 3784 C CA . GLU A 1 255 ? -17.807 -19.340 -22.757 1.00 19.11 235 GLU A CA 1
ATOM 3785 C C . GLU A 1 255 ? -17.253 -20.250 -23.846 1.00 17.86 235 GLU A C 1
ATOM 3786 O O . GLU A 1 255 ? -17.837 -20.359 -24.926 1.00 19.60 235 GLU A O 1
ATOM 3798 N N . ILE A 1 256 ? -16.113 -20.864 -23.574 1.00 16.55 236 ILE A N 1
ATOM 3799 C CA . ILE A 1 256 ? -15.424 -21.714 -24.535 1.00 16.32 236 ILE A CA 1
ATOM 3800 C C . ILE A 1 256 ? -15.339 -23.108 -23.926 1.00 15.96 236 ILE A C 1
ATOM 3801 O O . ILE A 1 256 ? -14.693 -23.291 -22.890 1.00 17.44 236 ILE A O 1
ATOM 3817 N N . LEU A 1 257 ? -15.990 -24.074 -24.564 1.00 15.97 237 LEU A N 1
ATOM 3818 C CA . LEU A 1 257 ? -16.010 -25.461 -24.133 1.00 15.72 237 LEU A CA 1
ATOM 3819 C C . LEU A 1 257 ? -15.008 -26.232 -24.987 1.00 15.20 237 LEU A C 1
ATOM 3820 O O . LEU A 1 257 ? -15.156 -26.306 -26.212 1.00 15.66 237 LEU A O 1
ATOM 3836 N N . GLN A 1 258 ? -13.970 -26.762 -24.364 1.00 14.78 238 GLN A N 1
ATOM 3837 C CA . GLN A 1 258 ? -12.887 -27.459 -25.035 1.00 14.92 238 GLN A CA 1
ATOM 3838 C C . GLN A 1 258 ? -12.813 -28.887 -24.510 1.00 15.20 238 GLN A C 1
ATOM 3839 O O . GLN A 1 258 ? -13.320 -29.192 -23.433 1.00 15.57 238 GLN A O 1
ATOM 3853 N N . GLY A 1 259 ? -12.223 -29.791 -25.287 1.00 15.40 239 GLY A N 1
ATOM 3854 C CA . GLY A 1 259 ? -11.934 -31.111 -24.755 1.00 15.98 239 GLY A CA 1
ATOM 3855 C C . GLY A 1 259 ? -13.059 -32.105 -24.776 1.00 16.07 239 GLY A C 1
ATOM 3856 O O . GLY A 1 259 ? -12.893 -33.205 -24.236 1.00 17.07 239 GLY A O 1
ATOM 3860 N N . VAL A 1 260 ? -14.180 -31.789 -25.428 1.00 16.74 240 VAL A N 1
ATOM 3861 C CA . VAL A 1 260 ? -15.340 -32.680 -25.376 1.00 17.60 240 VAL A CA 1
ATOM 3862 C C . VAL A 1 260 ? -15.031 -34.009 -26.050 1.00 18.65 240 VAL A C 1
ATOM 3863 O O . VAL A 1 260 ? -15.321 -35.084 -25.503 1.00 19.33 240 VAL A O 1
ATOM 3876 N N . GLU A 1 261 ? -14.415 -33.951 -27.233 1.00 19.02 241 GLU A N 1
ATOM 3877 C CA . GLU A 1 261 ? -14.178 -35.155 -28.023 1.00 20.14 241 GLU A CA 1
ATOM 3878 C C . GLU A 1 261 ? -13.240 -36.134 -27.323 1.00 20.70 241 GLU A C 1
ATOM 3879 O O . GLU A 1 261 ? -13.372 -37.352 -27.519 1.00 23.84 241 GLU A O 1
ATOM 3891 N N . ILE A 1 262 ? -12.287 -35.641 -26.540 1.00 18.63 242 ILE A N 1
ATOM 3892 C CA . ILE A 1 262 ? -11.346 -36.502 -25.831 1.00 18.67 242 ILE A CA 1
ATOM 3893 C C . ILE A 1 262 ? -11.830 -36.862 -24.427 1.00 18.37 242 ILE A C 1
ATOM 3894 O O . ILE A 1 262 ? -11.091 -37.468 -23.649 1.00 19.88 242 ILE A O 1
ATOM 3910 N N . GLY A 1 263 ? -13.075 -36.530 -24.089 1.00 18.21 243 GLY A N 1
ATOM 3911 C CA . GLY A 1 263 ? -13.628 -36.942 -22.812 1.00 18.13 243 GLY A CA 1
ATOM 3912 C C . GLY A 1 263 ? -13.187 -36.110 -21.638 1.00 17.99 243 GLY A C 1
ATOM 3913 O O . GLY A 1 263 ? -13.249 -36.586 -20.496 1.00 19.32 243 GLY A O 1
ATOM 3917 N N . ARG A 1 264 ? -12.732 -34.880 -21.878 1.00 16.88 244 ARG A N 1
ATOM 3918 C CA . ARG A 1 264 ? -12.247 -33.965 -20.846 1.00 16.43 244 ARG A CA 1
ATOM 3919 C C . ARG A 1 264 ? -12.899 -32.602 -21.043 1.00 15.81 244 ARG A C 1
ATOM 3920 O O . ARG A 1 264 ? -12.214 -31.592 -21.243 1.00 15.64 244 ARG A O 1
ATOM 3941 N N . PRO A 1 265 ? -14.226 -32.523 -20.935 1.00 16.80 245 PRO A N 1
ATOM 3942 C CA . PRO A 1 265 ? -14.907 -31.244 -21.169 1.00 16.60 245 PRO A CA 1
ATOM 3943 C C . PRO A 1 265 ? -14.437 -30.206 -20.158 1.00 15.70 245 PRO A C 1
ATOM 3944 O O . PRO A 1 265 ? -14.401 -30.464 -18.951 1.00 16.52 245 PRO A O 1
ATOM 3955 N N . SER A 1 266 ? -14.079 -29.028 -20.665 1.00 15.67 246 SER A N 1
ATOM 3956 C CA . SER A 1 266 ? -13.472 -27.945 -19.902 1.00 15.59 246 SER A CA 1
ATOM 3957 C C . SER A 1 266 ? -14.132 -26.646 -20.311 1.00 15.63 246 SER A C 1
ATOM 3958 O O . SER A 1 266 ? -14.249 -26.368 -21.512 1.00 16.78 246 SER A O 1
ATOM 3966 N N . LEU A 1 267 ? -14.551 -25.833 -19.340 1.00 16.00 247 LEU A N 1
ATOM 3967 C CA . LEU A 1 267 ? -15.272 -24.603 -19.622 1.00 16.65 247 LEU A CA 1
ATOM 3968 C C . LEU A 1 267 ? -14.417 -23.402 -19.230 1.00 15.89 247 LEU A C 1
ATOM 3969 O O . LEU A 1 267 ? -14.096 -23.231 -18.047 1.00 16.58 247 LEU A O 1
ATOM 3985 N N . MET A 1 268 ? -14.034 -22.600 -20.223 1.00 15.92 248 MET A N 1
ATOM 3986 C CA . MET A 1 268 ? -13.220 -21.417 -20.027 1.00 16.13 248 MET A CA 1
ATOM 3987 C C . MET A 1 268 ? -14.086 -20.190 -20.258 1.00 16.60 248 MET A C 1
ATOM 3988 O O . MET A 1 268 ? -14.818 -20.119 -21.240 1.00 18.43 248 MET A O 1
ATOM 4002 N N . PHE A 1 269 ? -13.954 -19.196 -19.395 1.00 16.61 249 PHE A N 1
ATOM 4003 C CA . PHE A 1 269 ? -14.707 -17.954 -19.529 1.00 17.63 249 PHE A CA 1
ATOM 4004 C C . PHE A 1 269 ? -13.711 -16.857 -19.878 1.00 17.55 249 PHE A C 1
ATOM 4005 O O . PHE A 1 269 ? -12.660 -16.744 -19.243 1.00 19.07 249 PHE A O 1
ATOM 4022 N N . ALA A 1 270 ? -14.019 -16.050 -20.889 1.00 17.63 250 ALA A N 1
ATOM 4023 C CA . ALA A 1 270 ? -13.077 -15.031 -21.322 1.00 18.55 250 ALA A CA 1
ATOM 4024 C C . ALA A 1 270 ? -13.806 -13.753 -21.688 1.00 19.10 250 ALA A C 1
ATOM 4025 O O . ALA A 1 270 ? -14.934 -13.776 -22.195 1.00 20.31 250 ALA A O 1
ATOM 4032 N N . LYS A 1 271 ? -13.120 -12.633 -21.474 1.00 19.78 251 LYS A N 1
ATOM 4033 C CA . LYS A 1 271 ? -13.622 -11.319 -21.863 1.00 21.77 251 LYS A CA 1
ATOM 4034 C C . LYS A 1 271 ? -12.415 -10.431 -22.127 1.00 21.94 251 LYS A C 1
ATOM 4035 O O . LYS A 1 271 ? -11.480 -10.397 -21.318 1.00 24.21 251 LYS A O 1
ATOM 4054 N N . ALA A 1 272 ? -12.428 -9.735 -23.260 1.00 22.65 252 ALA A N 1
ATOM 4055 C CA . ALA A 1 272 ? -11.376 -8.793 -23.606 1.00 25.44 252 ALA A CA 1
ATOM 4056 C C . ALA A 1 272 ? -11.981 -7.404 -23.700 1.00 28.32 252 ALA A C 1
ATOM 4057 O O . ALA A 1 272 ? -12.953 -7.201 -24.437 1.00 30.64 252 ALA A O 1
ATOM 4064 N N . GLU A 1 273 ? -11.407 -6.453 -22.962 1.00 28.18 253 GLU A N 1
ATOM 4065 C CA . GLU A 1 273 ? -11.922 -5.091 -22.881 1.00 30.46 253 GLU A CA 1
ATOM 4066 C C . GLU A 1 273 ? -11.109 -4.163 -23.776 1.00 30.30 253 GLU A C 1
ATOM 4067 O O . GLU A 1 273 ? -9.873 -4.221 -23.797 1.00 29.89 253 GLU A O 1
ATOM 4079 N N A GLY A 1 274 ? -11.818 -3.316 -24.529 0.57 31.36 254 GLY A N 1
ATOM 4080 N N B GLY A 1 274 ? -11.814 -3.327 -24.525 0.43 29.42 254 GLY A N 1
ATOM 4081 C CA A GLY A 1 274 ? -11.215 -2.254 -25.310 0.57 33.25 254 GLY A CA 1
ATOM 4082 C CA B GLY A 1 274 ? -11.200 -2.381 -25.428 0.43 29.22 254 GLY A CA 1
ATOM 4083 C C A GLY A 1 274 ? -11.609 -2.335 -26.778 0.57 34.81 254 GLY A C 1
ATOM 4084 C C B GLY A 1 274 ? -11.257 -2.847 -26.872 0.43 29.09 254 GLY A C 1
ATOM 4085 O O A GLY A 1 274 ? -12.745 -2.683 -27.121 0.57 35.67 254 GLY A O 1
ATOM 4086 O O B GLY A 1 274 ? -11.514 -4.015 -27.180 0.43 27.86 254 GLY A O 1
ATOM 4093 N N A ARG A 1 275 ? -10.665 -1.966 -27.636 0.57 35.56 255 ARG A N 1
ATOM 4094 N N B ARG A 1 275 ? -11.021 -1.899 -27.773 0.43 31.32 255 ARG A N 1
ATOM 4095 C CA A ARG A 1 275 ? -10.783 -2.127 -29.076 0.57 35.43 255 ARG A CA 1
ATOM 4096 C CA B ARG A 1 275 ? -10.953 -2.210 -29.186 0.43 32.29 255 ARG A CA 1
ATOM 4097 C C A ARG A 1 275 ? -9.496 -2.777 -29.548 0.57 34.66 255 ARG A C 1
ATOM 4098 C C B ARG A 1 275 ? -9.636 -2.915 -29.498 0.43 33.01 255 ARG A C 1
ATOM 4099 O O A ARG A 1 275 ? -8.485 -2.749 -28.841 0.57 34.99 255 ARG A O 1
ATOM 4100 O O B ARG A 1 275 ? -8.741 -3.034 -28.656 0.43 32.91 255 ARG A O 1
ATOM 4107 N N . ALA A 1 276 ? -9.531 -3.378 -30.743 1.00 34.30 256 ALA A N 1
ATOM 4108 C CA . ALA A 1 276 ? -8.380 -4.169 -31.169 1.00 35.39 256 ALA A CA 1
ATOM 4109 C C . ALA A 1 276 ? -7.078 -3.404 -30.992 1.00 36.29 256 ALA A C 1
ATOM 4110 O O . ALA A 1 276 ? -6.067 -3.976 -30.563 1.00 36.26 256 ALA A O 1
ATOM 4118 N N . GLU A 1 277 ? -7.079 -2.113 -31.314 1.00 38.37 257 GLU A N 1
ATOM 4119 C CA . GLU A 1 277 ? -5.866 -1.313 -31.269 1.00 41.79 257 GLU A CA 1
ATOM 4120 C C . GLU A 1 277 ? -5.596 -0.708 -29.899 1.00 41.46 257 GLU A C 1
ATOM 4121 O O . GLU A 1 277 ? -4.541 -0.094 -29.715 1.00 43.02 257 GLU A O 1
ATOM 4128 N N . GLN A 1 278 ? -6.508 -0.867 -28.934 1.00 39.61 258 GLN A N 1
ATOM 4129 C CA . GLN A 1 278 ? -6.325 -0.325 -27.588 1.00 39.94 258 GLN A CA 1
ATOM 4130 C C . GLN A 1 278 ? -6.989 -1.284 -26.601 1.00 35.57 258 GLN A C 1
ATOM 4131 O O . GLN A 1 278 ? -7.977 -0.966 -25.928 1.00 35.19 258 GLN A O 1
ATOM 4135 N N . LEU A 1 279 ? -6.445 -2.495 -26.520 1.00 32.50 259 LEU A N 1
ATOM 4136 C CA . LEU A 1 279 ? -6.896 -3.461 -25.530 1.00 29.80 259 LEU A CA 1
ATOM 4137 C C . LEU A 1 279 ? -6.384 -3.041 -24.165 1.00 29.68 259 LEU A C 1
ATOM 4138 O O . LEU A 1 279 ? -5.231 -2.638 -24.022 1.00 31.15 259 LEU A O 1
ATOM 4154 N N . THR A 1 280 ? -7.259 -3.105 -23.164 1.00 28.57 260 THR A N 1
ATOM 4155 C CA . THR A 1 280 ? -6.896 -2.711 -21.811 1.00 30.09 260 THR A CA 1
ATOM 4156 C C . THR A 1 280 ? -6.863 -3.867 -20.827 1.00 28.57 260 THR A C 1
ATOM 4157 O O . THR A 1 280 ? -6.151 -3.780 -19.821 1.00 29.95 260 THR A O 1
ATOM 4168 N N . ARG A 1 281 ? -7.605 -4.946 -21.080 1.00 26.95 261 ARG A N 1
ATOM 4169 C CA . ARG A 1 281 ? -7.612 -6.084 -20.172 1.00 25.86 261 ARG A CA 1
ATOM 4170 C C . ARG A 1 281 ? -8.089 -7.316 -20.930 1.00 24.28 261 ARG A C 1
ATOM 4171 O O . ARG A 1 281 ? -8.979 -7.224 -21.779 1.00 26.13 261 ARG A O 1
ATOM 4192 N N . VAL A 1 282 ? -7.510 -8.460 -20.593 1.00 21.78 262 VAL A N 1
ATOM 4193 C CA . VAL A 1 282 ? -7.904 -9.749 -21.155 1.00 20.68 262 VAL A CA 1
ATOM 4194 C C . VAL A 1 282 ? -8.093 -10.670 -19.954 1.00 20.35 262 VAL A C 1
ATOM 4195 O O . VAL A 1 282 ? -7.120 -11.103 -19.325 1.00 21.83 262 VAL A O 1
ATOM 4208 N N . GLU A 1 283 ? -9.343 -10.942 -19.603 1.00 19.81 263 GLU A N 1
ATOM 4209 C CA . GLU A 1 283 ? -9.662 -11.707 -18.408 1.00 20.14 263 GLU A CA 1
ATOM 4210 C C . GLU A 1 283 ? -10.072 -13.118 -18.800 1.00 19.41 263 GLU A C 1
ATOM 4211 O O . GLU A 1 283 ? -10.863 -13.305 -19.731 1.00 20.98 263 GLU A O 1
ATOM 4223 N N . VAL A 1 284 ? -9.515 -14.107 -18.110 1.00 18.19 264 VAL A N 1
ATOM 4224 C CA . VAL A 1 284 ? -9.899 -15.508 -18.288 1.00 17.41 264 VAL A CA 1
ATOM 4225 C C . VAL A 1 284 ? -10.138 -16.095 -16.908 1.00 17.57 264 VAL A C 1
ATOM 4226 O O . VAL A 1 284 ? -9.334 -15.893 -15.991 1.00 18.35 264 VAL A O 1
ATOM 4239 N N . SER A 1 285 ? -11.244 -16.813 -16.754 1.00 17.87 265 SER A N 1
ATOM 4240 C CA . SER A 1 285 ? -11.592 -17.378 -15.463 1.00 18.06 265 SER A CA 1
ATOM 4241 C C . SER A 1 285 ? -12.141 -18.785 -15.641 1.00 16.95 265 SER A C 1
ATOM 4242 O O . SER A 1 285 ? -12.531 -19.197 -16.736 1.00 17.14 265 SER A O 1
ATOM 4250 N N . GLY A 1 286 ? -12.163 -19.520 -14.539 1.00 17.04 266 GLY A N 1
ATOM 4251 C CA . GLY A 1 286 ? -12.707 -20.860 -14.550 1.00 17.49 266 GLY A CA 1
ATOM 4252 C C . GLY A 1 286 ? -12.782 -21.433 -13.156 1.00 17.03 266 GLY A C 1
ATOM 4253 O O . GLY A 1 286 ? -12.141 -20.945 -12.214 1.00 17.69 266 GLY A O 1
ATOM 4257 N N . ASN A 1 287 ? -13.571 -22.485 -13.045 1.00 17.23 267 ASN A N 1
ATOM 4258 C CA . ASN A 1 287 ? -13.604 -23.298 -11.846 1.00 17.45 267 ASN A CA 1
ATOM 4259 C C . ASN A 1 287 ? -12.403 -24.237 -11.810 1.00 16.45 267 ASN A C 1
ATOM 4260 O O . ASN A 1 287 ? -11.762 -24.497 -12.836 1.00 16.70 267 ASN A O 1
ATOM 4271 N N . GLY A 1 288 ? -12.087 -24.754 -10.623 1.00 16.90 268 GLY A N 1
ATOM 4272 C CA . GLY A 1 288 ? -11.127 -25.838 -10.536 1.00 16.73 268 GLY A CA 1
ATOM 4273 C C . GLY A 1 288 ? -11.429 -26.632 -9.293 1.00 17.11 268 GLY A C 1
ATOM 4274 O O . GLY A 1 288 ? -12.069 -26.128 -8.370 1.00 18.90 268 GLY A O 1
ATOM 4278 N N . VAL A 1 289 ? -10.971 -27.881 -9.287 1.00 17.14 269 VAL A N 1
ATOM 4279 C CA A VAL A 1 289 ? -11.201 -28.775 -8.163 0.59 17.73 269 VAL A CA 1
ATOM 4280 C CA B VAL A 1 289 ? -11.233 -28.830 -8.209 0.41 17.62 269 VAL A CA 1
ATOM 4281 C C . VAL A 1 289 ? -9.961 -29.626 -7.947 1.00 16.72 269 VAL A C 1
ATOM 4282 O O . VAL A 1 289 ? -9.228 -29.970 -8.881 1.00 17.02 269 VAL A O 1
ATOM 4307 N N . THR A 1 290 ? -9.718 -29.972 -6.691 1.00 17.38 270 THR A N 1
ATOM 4308 C CA . THR A 1 290 ? -8.595 -30.828 -6.347 1.00 17.99 270 THR A CA 1
ATOM 4309 C C . THR A 1 290 ? -8.964 -32.280 -6.602 1.00 17.69 270 THR A C 1
ATOM 4310 O O . THR A 1 290 ? -9.938 -32.784 -6.044 1.00 19.78 270 THR A O 1
ATOM 4321 N N . PHE A 1 291 ? -8.183 -32.960 -7.444 1.00 16.73 271 PHE A N 1
ATOM 4322 C CA . PHE A 1 291 ? -8.368 -34.380 -7.705 1.00 15.81 271 PHE A CA 1
ATOM 4323 C C . PHE A 1 291 ? -7.557 -35.251 -6.743 1.00 15.78 271 PHE A C 1
ATOM 4324 O O . PHE A 1 291 ? -8.016 -36.339 -6.387 1.00 15.94 271 PHE A O 1
ATOM 4341 N N . GLY A 1 292 ? -6.359 -34.820 -6.364 1.00 15.77 272 GLY A N 1
ATOM 4342 C CA . GLY A 1 292 ? -5.516 -35.644 -5.523 1.00 16.89 272 GLY A CA 1
ATOM 4343 C C . GLY A 1 292 ? -4.358 -34.861 -4.972 1.00 15.69 272 GLY A C 1
ATOM 4344 O O . GLY A 1 292 ? -4.117 -33.715 -5.350 1.00 16.43 272 GLY A O 1
ATOM 4348 N N . ARG A 1 293 ? -3.665 -35.489 -4.024 1.00 16.53 273 ARG A N 1
ATOM 4349 C CA . ARG A 1 293 ? -2.471 -34.888 -3.454 1.00 18.34 273 ARG A CA 1
ATOM 4350 C C . ARG A 1 293 ? -1.495 -36.008 -3.147 1.00 17.71 273 ARG A C 1
ATOM 4351 O O . ARG A 1 293 ? -1.906 -37.126 -2.830 1.00 19.13 273 ARG A O 1
ATOM 4358 N N . GLY A 1 294 ? -0.208 -35.697 -3.191 1.00 16.83 274 GLY A N 1
ATOM 4359 C CA . GLY A 1 294 ? 0.768 -36.726 -2.927 1.00 17.19 274 GLY A CA 1
ATOM 4360 C C . GLY A 1 294 ? 2.145 -36.159 -2.657 1.00 16.03 274 GLY A C 1
ATOM 4361 O O . GLY A 1 294 ? 2.325 -34.955 -2.486 1.00 16.51 274 GLY A O 1
ATOM 4365 N N . THR A 1 295 ? 3.118 -37.062 -2.631 1.00 16.20 275 THR A N 1
ATOM 4366 C CA . THR A 1 295 ? 4.515 -36.720 -2.404 1.00 16.81 275 THR A CA 1
ATOM 4367 C C . THR A 1 295 ? 5.368 -37.564 -3.334 1.00 16.81 275 THR A C 1
ATOM 4368 O O . THR A 1 295 ? 5.123 -38.763 -3.483 1.00 17.79 275 THR A O 1
ATOM 4379 N N . ILE A 1 296 ? 6.368 -36.937 -3.939 1.00 16.14 276 ILE A N 1
ATOM 4380 C CA . ILE A 1 296 ? 7.326 -37.633 -4.794 1.00 15.72 276 ILE A CA 1
ATOM 4381 C C . ILE A 1 296 ? 8.658 -37.743 -4.056 1.00 16.26 276 ILE A C 1
ATOM 4382 O O . ILE A 1 296 ? 8.960 -37.001 -3.113 1.00 17.72 276 ILE A O 1
ATOM 4398 N N . VAL A 1 297 ? 9.452 -38.719 -4.491 1.00 16.68 277 VAL A N 1
ATOM 4399 C CA . VAL A 1 297 ? 10.630 -39.180 -3.775 1.00 18.28 277 VAL A CA 1
ATOM 4400 C C . VAL A 1 297 ? 11.864 -38.352 -4.030 1.00 19.45 277 VAL A C 1
ATOM 4401 O O . VAL A 1 297 ? 12.928 -38.671 -3.479 1.00 20.76 277 VAL A O 1
ATOM 4414 N N . LEU A 1 298 ? 11.765 -37.303 -4.830 1.00 19.27 278 LEU A N 1
ATOM 4415 C CA . LEU A 1 298 ? 12.915 -36.449 -5.097 1.00 20.73 278 LEU A CA 1
ATOM 4416 C C . LEU A 1 298 ? 12.477 -35.007 -5.248 1.00 20.06 278 LEU A C 1
ATOM 4417 O O . LEU A 1 298 ? 13.315 -34.122 -5.493 1.00 20.95 278 LEU A O 1
#

Secondary structure (P-SEA, 3-state):
cccccbbbbbbbbbcccccccccbbbbbbcccccccaaaaaaaaaaacccbbbbbccccccccbbbbbbccccccccccaaaaaaaaaacccccccbbbbbccccbbbbbbbbcccccccccccccccccccccaaaaaaaaaccccccccbbbbbccbbbbbbbbccaaaaaacccccccccccccbbbbbbccccccccbbbbbcccccccccccccaaaaaaaaaaaaccccccbbbbbbccccccbbbbbbbccccccccccbbbbbbbbbbcccccccc

GO terms:
  GO:0002047 phenazine biosynthetic process (P, IDA)

Sequence (284 aa):
VPRGSHHMMHNYVVIIIDAFASVPLEGNPVAVFFDADDLPPAQMQRRIARREMNLSESTFVLKPRNGGDALIRIFTPVNELPFAGHPLLGTAIALGAHTDNHRLLYLETQMGTIAFELERQNGSVIAASMDQPIIPTWTALGRDAELLKKALGISDSTFPIEIYHNGPRHVFVGLPSIDALSALHPDHHRALSNFHDMAINCFAGAGRRWRSSRMFSSPAYGVVVEDAATGSAAGPLAIHLARHGQIEEFGQPVEILQGVEIGRPSLMFAKAEGGRRAEQLTRVEVSGNGVVTFGRGTIVL

B-factor: mean 24.28, std 8.2, range [13.31, 63.23]

Nearest PDB structures (foldseek):
  9f96-assembly1_A  TM=1.004E+00  e=2.047E-65  Pseudomonas fluorescens
  5iwe-assembly1_A-2  TM=9.760E-01  e=9.221E-61  Pseudomonas fluorescens
  1xub-assembly1_A-2  TM=9.743E-01  e=1.024E-58  Pseudomonas fluorescens
  1ym5-assembly1_A-2  TM=8.111E-01  e=2.871E-26  Saccharomyces cerevisiae
  1u0k-assembly1_B  TM=8.499E-01  e=2.058E-20  Pseudomonas aeruginosa PAO1

Solvent-accessible surface area: 11820 Å² total

Organism: Pseudomonas aeruginosa (strain ATCC 15692 / DSM 22644 / CIP 104116 / JCM 14847 / LMG 12228 / 1C / PRS 101 / PAO1) (NCBI:txid208964)

InterPro domains:
  IPR003719 Phenazine biosynthesis PhzF-like [PF02567] (7-274)
  IPR003719 Phenazine biosynthesis PhzF-like [PIRSF016184] (1-276)
  IPR003719 Phenazine biosynthesis PhzF-like [PTHR13774] (3-275)
  IPR003719 Phenazine biosynthesis PhzF-like [TIGR00654] (5-273)